Protein AF-A0A7X7NE40-F1 (afdb_monomer)

Radius of gyration: 35.36 Å; Cα contacts (8 Å, |Δi|>4): 322; chains: 1; bounding box: 60×46×109 Å

pLDDT: mean 75.46, std 19.02, range [32.44, 98.19]

Solvent-accessible surface area (backbone atoms only — not comparable to full-atom values): 15716 Å² total; per-residue (Å²): 124,86,80,58,51,76,92,78,64,55,75,76,61,48,75,63,25,58,67,46,73,72,39,70,89,45,65,80,76,49,79,79,60,62,63,70,69,57,89,88,79,85,72,69,80,77,80,46,59,68,47,65,70,23,65,64,49,37,70,78,33,70,43,72,38,52,48,76,48,84,49,96,81,41,32,39,35,40,35,36,41,63,32,37,68,68,44,34,54,42,47,48,55,54,48,54,52,34,52,77,69,71,51,24,30,36,36,43,29,27,66,55,29,61,35,68,40,71,61,33,56,54,47,52,54,50,51,32,54,53,13,42,75,64,77,33,37,41,30,42,13,23,60,43,71,61,34,33,51,51,38,52,76,71,46,43,67,80,76,44,47,75,30,78,28,66,66,56,44,52,51,51,54,54,51,53,51,53,51,51,54,51,52,51,50,51,51,52,51,51,53,63,70,61,56,61,52,80,76,69,60,69,51,69,76,45,72,58,52,50,85,80,85,50,92,46,52,88,72,42,77,68,72,80,42,95,59,93,69,58,91,45,59,45,80,48,72,58,100,86,45,76,47,67,46,72,46,75,82,39,71,78,35,68,70,41,71,70,39,66,78,40,56,100,62,80,79,124

Structure (mmCIF, N/CA/C/O backbone):
data_AF-A0A7X7NE40-F1
#
_entry.id   AF-A0A7X7NE40-F1
#
loop_
_atom_site.group_PDB
_atom_site.id
_atom_site.type_symbol
_atom_site.label_atom_id
_atom_site.label_alt_id
_atom_site.label_comp_id
_atom_site.label_asym_id
_atom_site.label_entity_id
_atom_site.label_seq_id
_atom_site.pdbx_PDB_ins_code
_atom_site.Cartn_x
_atom_site.Cartn_y
_atom_site.Cartn_z
_atom_site.occupancy
_atom_site.B_iso_or_equiv
_atom_site.auth_seq_id
_atom_site.auth_comp_id
_atom_site.auth_asym_id
_atom_site.auth_atom_id
_atom_site.pdbx_PDB_model_num
ATOM 1 N N . MET A 1 1 ? -7.172 3.436 -34.481 1.00 48.91 1 MET A N 1
ATOM 2 C CA . MET A 1 1 ? -6.139 3.732 -35.504 1.00 48.91 1 MET A CA 1
ATOM 3 C C . MET A 1 1 ? -5.182 2.551 -35.563 1.00 48.91 1 MET A C 1
ATOM 5 O O . MET A 1 1 ? -4.944 1.962 -34.518 1.00 48.91 1 MET A O 1
ATOM 9 N N . LYS A 1 2 ? -4.708 2.159 -36.752 1.00 35.03 2 LYS A N 1
ATOM 10 C CA . LYS A 1 2 ? -3.872 0.962 -36.951 1.00 35.03 2 LYS A CA 1
ATOM 11 C C . LYS A 1 2 ? -2.396 1.286 -36.690 1.00 35.03 2 LYS A C 1
ATOM 13 O O . LYS A 1 2 ? -1.891 2.271 -37.219 1.00 35.03 2 LYS A O 1
ATOM 18 N N . CYS A 1 3 ? -1.726 0.461 -35.893 1.00 41.75 3 CYS A N 1
ATOM 19 C CA . CYS A 1 3 ? -0.267 0.392 -35.874 1.00 41.75 3 CYS A CA 1
ATOM 20 C C . CYS A 1 3 ? 0.174 -0.426 -37.095 1.00 41.75 3 CYS A C 1
ATOM 22 O O . CYS A 1 3 ? -0.397 -1.489 -37.338 1.00 41.75 3 CYS A O 1
ATOM 24 N N . PHE A 1 4 ? 1.149 0.062 -37.858 1.00 45.34 4 PHE A N 1
ATOM 25 C CA . PHE A 1 4 ? 1.695 -0.645 -39.018 1.00 45.34 4 PHE A CA 1
ATOM 26 C C . PHE A 1 4 ? 3.174 -0.959 -38.793 1.00 45.34 4 PHE A C 1
ATOM 28 O O . PHE A 1 4 ? 3.896 -0.155 -38.199 1.00 45.34 4 PHE A O 1
ATOM 35 N N . GLU A 1 5 ? 3.608 -2.118 -39.283 1.00 46.47 5 GLU A N 1
ATOM 36 C CA . GLU A 1 5 ? 5.024 -2.429 -39.475 1.00 46.47 5 GLU A CA 1
ATOM 37 C C . GLU A 1 5 ? 5.567 -1.630 -40.672 1.00 46.47 5 GLU A C 1
ATOM 39 O O . GLU A 1 5 ? 4.850 -1.376 -41.644 1.00 46.47 5 GLU A O 1
ATOM 44 N N . MET A 1 6 ? 6.840 -1.222 -40.606 1.00 47.25 6 MET A N 1
ATOM 45 C CA . MET A 1 6 ? 7.485 -0.348 -41.604 1.00 47.25 6 MET A CA 1
ATOM 46 C C . MET A 1 6 ? 7.410 -0.860 -43.046 1.00 47.25 6 MET A C 1
ATOM 48 O O . MET A 1 6 ? 7.426 -0.065 -43.984 1.00 47.25 6 MET A O 1
ATOM 52 N N . THR A 1 7 ? 7.309 -2.172 -43.228 1.00 49.41 7 THR A N 1
ATOM 53 C CA . THR A 1 7 ? 7.275 -2.841 -44.532 1.00 49.41 7 THR A CA 1
ATOM 54 C C . THR A 1 7 ? 5.953 -2.654 -45.284 1.00 49.41 7 THR A C 1
ATOM 56 O O . THR A 1 7 ? 5.902 -2.926 -46.479 1.00 49.41 7 THR A O 1
ATOM 59 N N . GLY A 1 8 ? 4.894 -2.166 -44.625 1.00 49.69 8 GLY A N 1
ATOM 60 C CA . GLY A 1 8 ? 3.546 -2.065 -45.200 1.00 49.69 8 GLY A CA 1
ATOM 61 C C . GLY A 1 8 ? 3.025 -0.649 -45.472 1.00 49.69 8 GLY A C 1
ATOM 62 O O . GLY A 1 8 ? 1.829 -0.506 -45.715 1.00 49.69 8 GLY A O 1
ATOM 63 N N . CYS A 1 9 ? 3.857 0.398 -45.385 1.00 52.84 9 CYS A N 1
ATOM 64 C CA . CYS A 1 9 ? 3.388 1.793 -45.347 1.00 52.84 9 CYS A CA 1
ATOM 65 C C . CYS A 1 9 ? 3.801 2.634 -46.572 1.00 52.84 9 CYS A C 1
ATOM 67 O O . CYS A 1 9 ? 4.906 2.483 -47.096 1.00 52.84 9 CYS A O 1
ATOM 69 N N . SER A 1 10 ? 2.930 3.555 -47.004 1.00 60.19 10 SER A N 1
ATOM 70 C CA . SER A 1 10 ? 3.170 4.433 -48.159 1.00 60.19 10 SER A CA 1
ATOM 71 C C . SER A 1 10 ? 4.118 5.603 -47.826 1.00 60.19 10 SER A C 1
ATOM 73 O O . SER A 1 10 ? 4.189 6.049 -46.683 1.00 60.19 10 SER A O 1
ATOM 75 N N . GLU A 1 11 ? 4.834 6.149 -48.819 1.00 63.34 11 GLU A N 1
ATOM 76 C CA . GLU A 1 11 ? 5.752 7.300 -48.642 1.00 63.34 11 GLU A CA 1
ATOM 77 C C . GLU A 1 11 ? 5.072 8.536 -48.025 1.00 63.34 11 GLU A C 1
ATOM 79 O O . GLU A 1 11 ? 5.647 9.235 -47.190 1.00 63.34 11 GLU A O 1
ATOM 84 N N . LYS A 1 12 ? 3.805 8.776 -48.380 1.00 63.66 12 LYS A N 1
ATOM 85 C CA . LYS A 1 12 ? 3.008 9.889 -47.849 1.00 63.66 12 LYS A CA 1
ATOM 86 C C . LYS A 1 12 ? 2.801 9.774 -46.336 1.00 63.66 12 LYS A C 1
ATOM 88 O O . LYS A 1 12 ? 2.859 10.778 -45.627 1.00 63.66 12 LYS A O 1
ATOM 93 N N . ASP A 1 13 ? 2.595 8.556 -45.842 1.00 59.03 13 ASP A N 1
ATOM 94 C CA . ASP A 1 13 ? 2.367 8.294 -44.422 1.00 59.03 13 ASP A CA 1
ATOM 95 C C . ASP A 1 13 ? 3.664 8.443 -43.615 1.00 59.03 13 ASP A C 1
ATOM 97 O O . ASP A 1 13 ? 3.640 8.985 -42.504 1.00 59.03 13 ASP A O 1
ATOM 101 N N . LYS A 1 14 ? 4.815 8.072 -44.200 1.00 60.78 14 LYS A N 1
ATOM 102 C CA . LYS A 1 14 ? 6.140 8.241 -43.577 1.00 60.78 14 LYS A CA 1
ATOM 103 C C . LYS A 1 14 ? 6.449 9.704 -43.253 1.00 60.78 14 LYS A C 1
ATOM 105 O O . LYS A 1 14 ? 6.951 9.993 -42.169 1.00 60.78 14 LYS A O 1
ATOM 110 N N . GLY A 1 15 ? 6.080 10.636 -44.136 1.00 58.16 15 GLY A N 1
ATOM 111 C CA . GLY A 1 15 ? 6.296 12.078 -43.941 1.00 58.16 15 GLY A CA 1
ATOM 112 C C . GLY A 1 15 ? 5.547 12.688 -42.747 1.00 58.16 15 GLY A C 1
ATOM 113 O O . GLY A 1 15 ? 5.953 13.727 -42.232 1.00 58.16 15 GLY A O 1
ATOM 114 N N . SER A 1 16 ? 4.488 12.031 -42.263 1.00 55.28 16 SER A N 1
ATOM 115 C CA . SER A 1 16 ? 3.748 12.431 -41.052 1.00 55.28 16 SER A CA 1
ATOM 116 C C . SER A 1 16 ? 4.269 11.771 -39.757 1.00 55.28 16 SER A C 1
ATOM 118 O O . SER A 1 16 ? 3.821 12.097 -38.653 1.00 55.28 16 SER A O 1
ATOM 120 N N . CYS A 1 17 ? 5.222 10.842 -39.902 1.00 53.19 17 CYS A N 1
ATOM 121 C CA . CYS A 1 17 ? 6.002 10.150 -38.879 1.00 53.19 17 CYS A CA 1
ATOM 122 C C . CYS A 1 17 ? 6.887 11.049 -38.005 1.00 53.19 17 CYS A C 1
ATOM 124 O O . CYS A 1 17 ? 7.960 11.417 -38.464 1.00 53.19 17 CYS A O 1
ATOM 126 N N . LEU A 1 18 ? 6.539 11.309 -36.734 1.00 53.00 18 LEU A N 1
ATOM 127 C CA . LEU A 1 18 ? 7.450 11.967 -35.785 1.00 53.00 18 LEU A CA 1
ATOM 128 C C . LEU A 1 18 ? 8.808 11.239 -35.668 1.00 53.00 18 LEU A C 1
ATOM 130 O O . LEU A 1 18 ? 9.848 11.884 -35.764 1.00 53.00 18 LEU A O 1
ATOM 134 N N . ALA A 1 19 ? 8.804 9.906 -35.548 1.00 53.41 19 ALA A N 1
ATOM 135 C CA . ALA A 1 19 ? 10.027 9.099 -35.505 1.00 53.41 19 ALA A CA 1
ATOM 136 C C . ALA A 1 19 ? 10.850 9.248 -36.797 1.00 53.41 19 ALA A C 1
ATOM 138 O O . ALA A 1 19 ? 12.035 9.558 -36.747 1.00 53.41 19 ALA A O 1
ATOM 139 N N . TRP A 1 20 ? 10.215 9.129 -37.965 1.00 59.69 20 TRP A N 1
ATOM 140 C CA . TRP A 1 20 ? 10.882 9.328 -39.258 1.00 59.69 20 TRP A CA 1
ATOM 141 C C . TRP A 1 20 ? 11.529 10.694 -39.378 1.00 59.69 20 TRP A C 1
ATOM 143 O O . TRP A 1 20 ? 12.697 10.800 -39.729 1.00 59.69 20 TRP A O 1
ATOM 153 N N . THR A 1 21 ? 10.786 11.751 -39.049 1.00 62.22 21 THR A N 1
ATOM 154 C CA . THR A 1 21 ? 11.300 13.116 -39.150 1.00 62.22 21 THR A CA 1
ATOM 155 C C . THR A 1 21 ? 12.497 13.358 -38.236 1.00 62.22 21 THR A C 1
ATOM 157 O O . THR A 1 21 ? 13.342 14.176 -38.586 1.00 62.22 21 THR A O 1
ATOM 160 N N . SER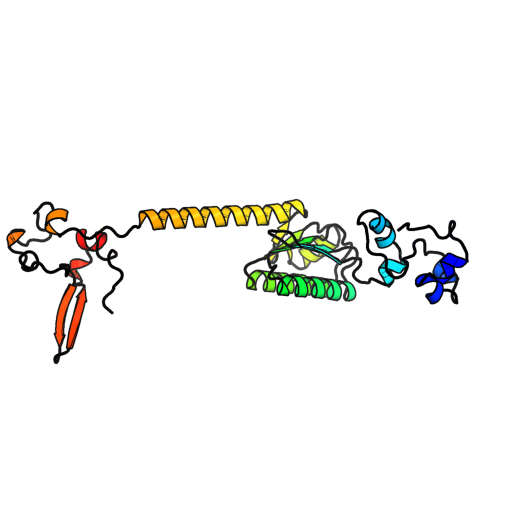 A 1 22 ? 12.590 12.641 -37.111 1.00 57.75 22 SER A N 1
ATOM 161 C CA . SER A 1 22 ? 13.689 12.758 -36.150 1.00 57.75 22 SER A CA 1
ATOM 162 C C . SER A 1 22 ? 14.942 11.969 -36.537 1.00 57.75 22 SER A C 1
ATOM 164 O O . SER A 1 22 ? 16.031 12.418 -36.209 1.00 57.75 22 SER A O 1
ATOM 166 N N . PHE A 1 23 ? 14.811 10.838 -37.242 1.00 61.03 23 PHE A N 1
ATOM 167 C CA . PHE A 1 23 ? 15.946 9.952 -37.556 1.00 61.03 23 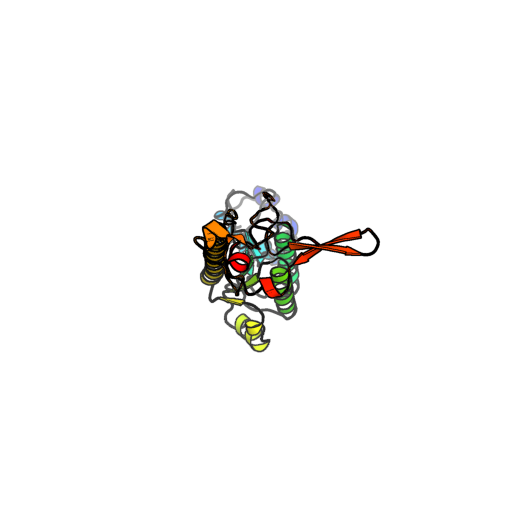PHE A CA 1
ATOM 168 C C . PHE A 1 23 ? 16.263 9.829 -39.050 1.00 61.03 23 PHE A C 1
ATOM 170 O O . PHE A 1 23 ? 17.191 9.112 -39.407 1.00 61.03 23 PHE A O 1
ATOM 177 N N . LYS A 1 24 ? 15.535 10.518 -39.945 1.00 64.12 24 LYS A N 1
ATOM 178 C CA . LYS A 1 24 ? 15.744 10.465 -41.412 1.00 64.12 24 LYS A CA 1
ATOM 179 C C . LYS A 1 24 ? 17.186 10.720 -41.857 1.00 64.12 24 LYS A C 1
ATOM 181 O O . LYS A 1 24 ? 17.567 10.270 -42.930 1.00 64.12 24 LYS A O 1
ATOM 186 N N . GLU A 1 25 ? 17.966 11.437 -41.051 1.00 69.38 25 GLU A N 1
ATOM 187 C CA . GLU A 1 25 ? 19.361 11.771 -41.354 1.00 69.38 25 GLU A CA 1
ATOM 188 C C . GLU A 1 25 ? 20.362 10.747 -40.802 1.00 69.38 25 GLU A C 1
ATOM 190 O O . GLU A 1 25 ? 21.534 10.803 -41.161 1.00 69.38 25 GLU A O 1
ATOM 195 N N . ASN A 1 26 ? 19.913 9.772 -39.997 1.00 68.44 26 ASN A N 1
ATOM 196 C CA . ASN A 1 26 ? 20.740 8.667 -39.511 1.00 68.44 26 ASN A CA 1
ATOM 197 C C . ASN A 1 26 ? 20.046 7.293 -39.688 1.00 68.44 26 ASN A C 1
ATOM 199 O O . ASN A 1 26 ? 19.500 6.730 -38.736 1.00 68.44 26 ASN A O 1
ATOM 203 N N . PRO A 1 27 ? 20.058 6.725 -40.911 1.00 62.53 27 PRO A N 1
ATOM 204 C CA . PRO A 1 27 ? 19.312 5.508 -41.251 1.00 62.53 27 PRO A CA 1
ATOM 205 C C . PRO A 1 27 ? 19.723 4.260 -40.457 1.00 62.53 27 PRO A C 1
ATOM 207 O O . PRO A 1 27 ? 18.896 3.374 -40.254 1.00 62.53 27 PRO A O 1
ATOM 210 N N . ALA A 1 28 ? 20.970 4.195 -39.978 1.00 64.50 28 ALA A N 1
ATOM 211 C CA . ALA A 1 28 ? 21.471 3.078 -39.174 1.00 64.50 28 ALA A CA 1
ATOM 212 C C . ALA A 1 28 ? 20.733 2.942 -37.827 1.00 64.50 28 ALA A C 1
ATOM 214 O O . ALA A 1 28 ? 20.569 1.842 -37.309 1.00 64.50 28 ALA A O 1
ATOM 215 N N . GLU A 1 29 ? 20.214 4.045 -37.277 1.00 59.47 29 GLU A N 1
ATOM 216 C CA . GLU A 1 29 ? 19.413 4.023 -36.046 1.00 59.47 29 GLU A CA 1
ATOM 217 C C . GLU A 1 29 ? 17.983 3.497 -36.275 1.00 59.47 29 GLU A C 1
ATOM 219 O O . GLU A 1 29 ? 17.290 3.142 -35.320 1.00 59.47 29 GLU A O 1
ATOM 224 N N . MET A 1 30 ? 17.535 3.397 -37.534 1.00 56.12 30 MET A N 1
ATOM 225 C CA . MET A 1 30 ? 16.209 2.878 -37.883 1.00 56.12 30 MET A CA 1
ATOM 226 C C . MET A 1 30 ? 16.153 1.360 -38.049 1.00 56.12 30 MET A C 1
ATOM 228 O O . MET A 1 30 ? 15.057 0.801 -38.041 1.00 56.12 30 MET A O 1
ATOM 232 N N . GLU A 1 31 ? 17.296 0.688 -38.190 1.00 56.56 31 GLU A N 1
ATOM 233 C CA . GLU A 1 31 ? 17.373 -0.737 -38.551 1.00 56.56 31 GLU A CA 1
ATOM 234 C C . GLU A 1 31 ? 16.676 -1.653 -37.522 1.00 56.56 31 GLU A C 1
ATOM 236 O O . GLU A 1 31 ? 16.164 -2.713 -37.869 1.00 56.56 31 GLU A O 1
ATOM 241 N N . ASN A 1 32 ? 16.552 -1.185 -36.272 1.00 52.75 32 ASN A N 1
ATOM 242 C CA . ASN A 1 32 ? 15.918 -1.900 -35.157 1.00 52.75 32 ASN A CA 1
ATOM 243 C C . ASN A 1 32 ? 14.551 -1.319 -34.721 1.00 52.75 32 ASN A C 1
ATOM 245 O O . ASN A 1 32 ? 14.040 -1.664 -33.649 1.00 52.75 32 ASN A O 1
ATOM 249 N N . LEU A 1 33 ? 13.955 -0.396 -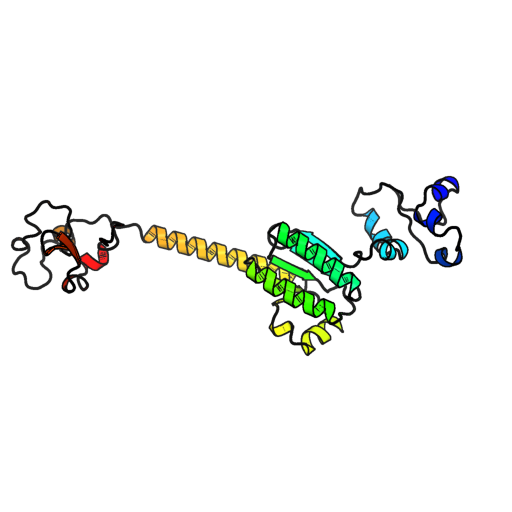35.489 1.00 52.19 33 LEU A N 1
ATOM 250 C CA . LEU A 1 33 ? 12.696 0.274 -35.138 1.00 52.19 33 LEU A CA 1
ATOM 251 C C . LEU A 1 33 ? 11.499 -0.330 -35.884 1.00 52.19 33 LEU A C 1
ATOM 253 O O . LEU A 1 33 ? 11.337 -0.136 -37.080 1.00 52.19 33 LEU A O 1
ATOM 257 N N . HIS A 1 34 ? 10.603 -1.015 -35.162 1.00 51.22 34 HIS A N 1
ATOM 258 C CA . HIS A 1 34 ? 9.497 -1.771 -35.777 1.00 51.22 34 HIS A CA 1
ATOM 259 C C . HIS A 1 34 ? 8.067 -1.205 -35.555 1.00 51.22 34 HIS A C 1
ATOM 261 O O . HIS A 1 34 ? 7.144 -1.682 -36.210 1.00 51.22 34 HIS A O 1
ATOM 267 N N . CYS A 1 35 ? 7.828 -0.193 -34.694 1.00 48.25 35 CYS A N 1
ATOM 268 C CA . CYS A 1 35 ? 6.497 0.458 -34.530 1.00 48.25 35 CYS A CA 1
ATOM 269 C C . CYS A 1 35 ? 6.576 2.000 -34.456 1.00 48.25 35 CYS A C 1
ATOM 271 O O . CYS A 1 35 ? 7.491 2.550 -33.843 1.00 48.25 35 CYS A O 1
ATOM 273 N N . TRP A 1 36 ? 5.581 2.682 -35.051 1.00 60.66 36 TRP A N 1
ATOM 274 C CA . TRP A 1 36 ? 5.449 4.142 -35.146 1.00 60.66 36 TRP A CA 1
ATOM 275 C C . TRP A 1 36 ? 4.195 4.657 -34.405 1.00 60.66 36 TRP A C 1
ATOM 277 O O . TRP A 1 36 ? 3.141 4.020 -34.441 1.00 60.66 36 TRP A O 1
ATOM 287 N N . VAL A 1 37 ? 4.283 5.841 -33.777 1.00 48.88 37 VAL A N 1
ATOM 288 C CA . VAL A 1 37 ? 3.140 6.585 -33.196 1.00 48.88 37 VAL A CA 1
ATOM 289 C C . VAL A 1 37 ? 2.871 7.833 -34.048 1.00 48.88 37 VAL A C 1
ATOM 291 O O . VAL A 1 37 ? 3.787 8.612 -34.308 1.00 48.88 37 VAL A O 1
ATOM 294 N N . ILE A 1 38 ? 1.624 8.031 -34.491 1.00 44.03 38 ILE A N 1
ATOM 295 C CA . ILE A 1 38 ? 1.181 9.242 -35.209 1.00 44.03 38 ILE A CA 1
ATOM 296 C C . ILE A 1 38 ? 0.739 10.301 -34.184 1.00 44.03 38 ILE A C 1
ATOM 298 O O . ILE A 1 38 ? 0.122 9.968 -33.167 1.00 44.03 38 ILE A O 1
ATOM 302 N N . LYS A 1 39 ? 1.029 11.583 -34.452 1.00 40.03 39 LYS A N 1
ATOM 303 C CA . LYS A 1 39 ? 0.568 12.734 -33.651 1.00 40.03 39 LYS A CA 1
ATOM 304 C C . LYS A 1 39 ? -0.950 12.644 -33.389 1.00 40.03 39 LYS A C 1
ATOM 306 O O . LYS A 1 39 ? -1.735 12.654 -34.330 1.00 40.03 39 LYS A O 1
ATOM 311 N N . GLY A 1 40 ? -1.352 12.585 -32.113 1.00 45.94 40 GLY A N 1
ATOM 312 C CA . GLY A 1 40 ? -2.761 12.652 -31.681 1.00 45.94 40 GLY A CA 1
ATOM 313 C C . GLY A 1 40 ? -3.480 11.322 -31.393 1.00 45.94 40 GLY A C 1
ATOM 314 O O . GLY A 1 40 ? -4.692 11.329 -31.186 1.00 45.94 40 GLY A O 1
ATOM 315 N N . ALA A 1 41 ? -2.788 10.179 -31.353 1.00 46.16 41 ALA A N 1
ATOM 316 C CA . ALA A 1 41 ? -3.427 8.871 -31.177 1.00 46.16 41 ALA A CA 1
ATOM 317 C C . ALA A 1 41 ? -3.422 8.365 -29.716 1.00 46.16 41 ALA A C 1
ATOM 319 O O . ALA A 1 41 ? -2.444 7.785 -29.257 1.00 46.16 41 ALA A O 1
ATOM 320 N N . PHE A 1 42 ? -4.546 8.506 -29.007 1.00 48.75 42 PHE A N 1
ATOM 321 C CA . PHE A 1 42 ? -4.831 7.779 -27.757 1.00 48.75 42 PHE A CA 1
ATOM 322 C C . PHE A 1 42 ? -6.296 7.337 -27.744 1.00 48.75 42 PHE A C 1
ATOM 324 O O . PHE A 1 42 ? -7.136 7.973 -27.116 1.00 48.75 42 PHE A O 1
ATOM 331 N N . ARG A 1 43 ? -6.638 6.273 -28.483 1.00 47.84 43 ARG A N 1
ATOM 332 C CA . ARG A 1 43 ? -7.936 5.593 -28.335 1.00 47.84 43 ARG A CA 1
ATOM 333 C C . ARG A 1 43 ? -7.785 4.086 -28.575 1.00 47.84 43 ARG A C 1
ATOM 335 O O . ARG A 1 43 ? -7.386 3.692 -29.669 1.00 47.84 43 ARG A O 1
ATOM 342 N N . ALA A 1 44 ? -8.180 3.320 -27.554 1.00 43.69 44 ALA A N 1
ATOM 343 C CA . ALA A 1 44 ? -8.256 1.857 -27.403 1.00 43.69 44 ALA A CA 1
ATOM 344 C C . ALA A 1 44 ? -7.016 1.141 -26.818 1.00 43.69 44 ALA A C 1
ATOM 346 O O . ALA A 1 44 ? -5.914 1.224 -27.353 1.00 43.69 44 ALA A O 1
ATOM 347 N N . GLU A 1 45 ? -7.240 0.420 -25.711 1.00 47.53 45 GLU A N 1
ATOM 348 C CA . GLU A 1 45 ? -6.245 -0.203 -24.819 1.00 47.53 45 GLU A CA 1
ATOM 349 C C . GLU A 1 45 ? -5.516 -1.422 -25.418 1.00 47.53 45 GLU A C 1
ATOM 351 O O . GLU A 1 45 ? -4.345 -1.645 -25.110 1.00 47.53 45 GLU A O 1
ATOM 356 N N . GLU A 1 46 ? -6.148 -2.177 -26.320 1.00 39.44 46 GLU A N 1
ATOM 357 C CA . GLU A 1 46 ? -5.594 -3.438 -26.847 1.00 39.44 46 GLU A CA 1
ATOM 358 C C . GLU A 1 46 ? -4.485 -3.248 -27.896 1.00 39.44 46 GLU A C 1
ATOM 360 O O . GLU A 1 46 ? -3.457 -3.924 -27.855 1.00 39.44 46 GLU A O 1
ATOM 365 N N . SER A 1 47 ? -4.614 -2.277 -28.808 1.00 42.97 47 SER A N 1
ATOM 366 C CA . SER A 1 47 ? -3.622 -2.032 -29.874 1.00 42.97 47 SER A CA 1
ATOM 367 C C . SER A 1 47 ? -2.314 -1.383 -29.387 1.00 42.97 47 SER A C 1
ATOM 369 O O . SER A 1 47 ? -1.357 -1.261 -30.148 1.00 42.97 47 SER A O 1
ATOM 371 N N . VAL A 1 48 ? -2.248 -0.981 -28.113 1.00 50.66 48 VAL A N 1
ATOM 372 C CA . VAL A 1 48 ? -1.133 -0.218 -27.524 1.00 50.66 48 VAL A CA 1
ATOM 373 C C . VAL A 1 48 ? -0.071 -1.130 -26.890 1.00 50.66 48 VAL A C 1
ATOM 375 O O . VAL A 1 48 ? 1.063 -0.698 -26.675 1.00 50.66 48 VAL A O 1
ATOM 378 N N . GLN A 1 49 ? -0.374 -2.408 -26.630 1.00 48.56 49 GLN A N 1
ATOM 379 C CA . GLN A 1 49 ? 0.566 -3.320 -25.961 1.00 48.56 49 GLN A CA 1
ATOM 380 C C . GLN A 1 49 ? 1.851 -3.570 -26.760 1.00 48.56 49 GLN A C 1
ATOM 382 O O . GLN A 1 49 ? 2.936 -3.505 -26.183 1.00 48.56 49 GLN A O 1
ATOM 387 N N . LYS A 1 50 ? 1.759 -3.786 -28.080 1.00 46.47 50 LYS A N 1
ATOM 388 C CA . LYS A 1 50 ? 2.945 -4.023 -28.925 1.00 46.47 50 LYS A CA 1
ATOM 389 C C . LYS A 1 50 ? 3.830 -2.780 -29.048 1.00 46.47 50 LYS A C 1
ATOM 391 O O . LYS A 1 50 ? 5.048 -2.881 -28.981 1.00 46.47 50 LYS A O 1
ATOM 396 N N . CYS A 1 51 ? 3.242 -1.587 -29.137 1.00 48.91 51 CYS A N 1
ATOM 397 C CA . CYS A 1 51 ? 4.029 -0.359 -29.275 1.00 48.91 51 CYS A CA 1
ATOM 398 C C . CYS A 1 51 ? 4.655 0.114 -27.954 1.00 48.91 51 CYS A C 1
ATOM 400 O O . CYS A 1 51 ? 5.699 0.753 -27.998 1.00 48.91 51 CYS A O 1
ATOM 402 N N . ARG A 1 52 ? 4.139 -0.301 -26.783 1.00 50.72 52 ARG A N 1
ATOM 403 C CA . ARG A 1 52 ? 4.845 -0.149 -25.489 1.00 50.72 52 ARG A CA 1
ATOM 404 C C . ARG A 1 52 ? 6.133 -0.980 -25.389 1.00 50.72 52 ARG A C 1
ATOM 406 O O . ARG A 1 52 ? 6.970 -0.704 -24.531 1.00 50.72 52 ARG A O 1
ATOM 413 N N . GLN A 1 53 ? 6.290 -1.995 -26.240 1.00 52.47 53 GLN A N 1
ATOM 414 C CA . GLN A 1 53 ? 7.492 -2.832 -26.310 1.00 52.47 53 GLN A CA 1
ATOM 415 C C . GLN A 1 53 ? 8.513 -2.322 -27.346 1.00 52.47 53 GLN A C 1
ATOM 417 O O . GLN A 1 53 ? 9.624 -2.835 -27.390 1.00 52.47 53 GLN A O 1
ATOM 422 N N . CYS A 1 54 ? 8.166 -1.312 -28.157 1.00 53.81 54 CYS A N 1
ATOM 423 C CA . CYS A 1 54 ? 9.058 -0.727 -29.163 1.00 53.81 54 CYS A CA 1
ATOM 424 C C . CYS A 1 54 ? 10.164 0.125 -28.518 1.00 53.81 54 CYS A C 1
ATOM 426 O O . CYS A 1 54 ? 9.882 0.989 -27.684 1.00 53.81 54 CYS A O 1
ATOM 428 N N . SER A 1 55 ? 11.401 -0.051 -28.982 1.00 49.84 55 SER A N 1
ATOM 429 C CA . SER A 1 55 ? 12.611 0.641 -28.516 1.00 49.84 55 SER A CA 1
ATOM 430 C C . SER A 1 55 ? 12.478 2.170 -28.564 1.00 49.84 55 SER A C 1
ATOM 432 O O . SER A 1 55 ? 12.824 2.849 -27.601 1.00 49.84 55 SER A O 1
ATOM 434 N N . TYR A 1 56 ? 11.891 2.726 -29.634 1.00 55.09 56 TYR A N 1
ATOM 435 C CA . TYR A 1 56 ? 11.650 4.173 -29.754 1.00 55.09 56 TYR A CA 1
ATOM 436 C C . TYR A 1 56 ? 10.611 4.686 -28.752 1.00 55.09 56 TYR A C 1
ATOM 438 O O . TYR A 1 56 ? 10.804 5.731 -28.134 1.00 55.09 56 TYR A O 1
ATOM 446 N N . TYR A 1 57 ? 9.516 3.946 -28.547 1.00 56.31 57 TYR A N 1
ATOM 447 C CA . TYR A 1 57 ? 8.508 4.333 -27.559 1.00 56.31 57 TYR A CA 1
ATOM 448 C C . TYR A 1 57 ? 9.105 4.344 -26.152 1.00 56.31 57 TYR A C 1
ATOM 450 O O . TYR A 1 57 ? 8.824 5.264 -25.391 1.00 56.31 57 TYR A O 1
ATOM 458 N N . GLN A 1 58 ? 9.941 3.359 -25.818 1.00 55.31 58 GLN A N 1
ATOM 459 C CA . GLN A 1 58 ? 10.631 3.282 -24.530 1.00 55.31 58 GLN A CA 1
ATOM 460 C C . GLN A 1 58 ? 11.659 4.407 -24.352 1.00 55.31 58 GLN A C 1
ATOM 462 O O . GLN A 1 58 ? 11.721 4.981 -23.269 1.00 55.31 58 GLN A O 1
ATOM 467 N N . ALA A 1 59 ? 12.391 4.770 -25.410 1.00 50.78 59 ALA A N 1
ATOM 468 C CA . ALA A 1 59 ? 13.337 5.886 -25.405 1.00 50.78 59 ALA A CA 1
ATOM 469 C C . ALA A 1 59 ? 12.646 7.256 -25.252 1.00 50.78 59 ALA A C 1
ATOM 471 O O . ALA A 1 59 ? 13.131 8.119 -24.529 1.00 50.78 59 ALA A O 1
ATOM 472 N N . MET A 1 60 ? 11.485 7.450 -25.886 1.00 50.06 60 MET A N 1
ATOM 473 C CA . MET A 1 60 ? 10.711 8.700 -25.798 1.00 50.06 60 MET A CA 1
ATOM 474 C C . MET A 1 60 ? 9.768 8.753 -24.588 1.00 50.06 60 MET A C 1
ATOM 476 O O . MET A 1 60 ? 9.277 9.820 -24.227 1.00 50.06 60 MET A O 1
ATOM 480 N N . ASN A 1 61 ? 9.496 7.608 -23.960 1.00 53.97 61 ASN A N 1
ATOM 481 C CA . ASN A 1 61 ? 8.698 7.483 -22.744 1.00 53.97 61 ASN A CA 1
ATOM 482 C C . ASN A 1 61 ? 9.539 6.751 -21.693 1.00 53.97 61 ASN A C 1
ATOM 484 O O . ASN A 1 61 ? 9.306 5.564 -21.438 1.00 53.97 61 ASN A O 1
ATOM 488 N N . PRO A 1 62 ? 10.489 7.446 -21.049 1.00 50.59 62 PRO A N 1
ATOM 489 C CA . PRO A 1 62 ? 11.393 6.848 -20.062 1.00 50.59 62 PRO A CA 1
ATOM 490 C C . PRO A 1 62 ? 10.658 6.228 -18.858 1.00 50.59 62 PRO A C 1
ATOM 492 O O . PRO A 1 62 ? 11.153 5.322 -18.187 1.00 50.59 62 PRO A O 1
ATOM 495 N N . ASN A 1 63 ? 9.400 6.630 -18.650 1.00 55.25 63 ASN A N 1
ATOM 496 C CA . ASN A 1 63 ? 8.483 6.049 -17.671 1.00 55.25 63 ASN A CA 1
ATOM 497 C C . ASN A 1 63 ? 7.855 4.712 -18.119 1.00 55.25 63 ASN A C 1
ATOM 499 O O . ASN A 1 63 ? 7.050 4.161 -17.384 1.00 55.25 63 ASN A O 1
ATOM 503 N N . SER A 1 64 ? 8.171 4.165 -19.297 1.00 64.06 64 SER A N 1
ATOM 504 C CA . SER A 1 64 ? 7.541 2.951 -19.861 1.00 64.06 64 SER A CA 1
ATOM 505 C C . SER A 1 64 ? 7.641 1.703 -18.970 1.00 64.06 64 SER A C 1
ATOM 507 O O . SER A 1 64 ? 6.861 0.763 -19.133 1.00 64.06 64 SER A O 1
ATOM 509 N N . GLY A 1 65 ? 8.571 1.702 -18.009 1.00 69.38 65 GLY A N 1
ATOM 510 C CA . GLY A 1 65 ? 8.715 0.660 -16.996 1.00 69.38 65 GLY A CA 1
ATOM 511 C C . GLY A 1 65 ? 7.930 0.888 -15.701 1.00 69.38 65 GLY A C 1
ATOM 512 O O . GLY A 1 65 ? 7.871 -0.032 -14.896 1.00 69.38 65 GLY A O 1
ATOM 513 N N . ILE A 1 66 ? 7.344 2.067 -15.479 1.00 84.06 66 ILE A N 1
ATOM 514 C CA . ILE A 1 66 ? 6.544 2.388 -14.292 1.00 84.06 66 ILE A CA 1
ATOM 515 C C . ILE A 1 66 ? 5.115 2.715 -14.736 1.00 84.06 66 ILE A C 1
ATOM 517 O O . ILE A 1 66 ? 4.888 3.667 -15.477 1.00 84.06 66 ILE A O 1
ATOM 521 N N . ALA A 1 67 ? 4.138 1.946 -14.268 1.00 81.69 67 ALA A N 1
ATOM 522 C CA . ALA A 1 67 ? 2.722 2.189 -14.546 1.00 81.69 67 ALA A CA 1
ATOM 523 C C . ALA A 1 67 ? 1.911 2.126 -13.255 1.00 81.69 67 ALA A C 1
ATOM 525 O O . ALA A 1 67 ? 2.208 1.288 -12.411 1.00 81.69 67 ALA A O 1
ATOM 526 N N . SER A 1 68 ? 0.886 2.965 -13.108 1.00 81.56 68 SER A N 1
ATOM 527 C CA . SER A 1 68 ? -0.039 2.899 -11.975 1.00 81.56 68 SER A CA 1
ATOM 528 C C . SER A 1 68 ? -1.464 2.559 -12.397 1.00 81.56 68 SER A C 1
ATOM 530 O O . SER A 1 68 ? -1.951 2.998 -13.436 1.00 81.56 68 SER A O 1
ATOM 532 N N . GLU A 1 69 ? -2.133 1.787 -11.548 1.00 83.56 69 GLU A N 1
ATOM 533 C CA . GLU A 1 69 ? -3.552 1.452 -11.607 1.00 83.56 69 GLU A CA 1
ATOM 534 C C . GLU A 1 69 ? -4.179 1.899 -10.279 1.00 83.56 69 GLU A C 1
ATOM 536 O O . GLU A 1 69 ? -3.730 1.496 -9.203 1.00 83.56 69 GLU A O 1
ATOM 541 N N . ILE A 1 70 ? -5.201 2.756 -10.330 1.00 78.50 70 ILE A N 1
ATOM 542 C CA . ILE A 1 70 ? -5.897 3.223 -9.124 1.00 78.50 70 ILE A CA 1
ATOM 543 C C . ILE A 1 70 ? -7.118 2.334 -8.901 1.00 78.50 70 ILE A C 1
ATOM 545 O O . ILE A 1 70 ? -8.115 2.448 -9.612 1.00 78.50 70 ILE A O 1
ATOM 549 N N . GLY A 1 71 ? -7.040 1.456 -7.903 1.00 75.88 71 GLY A N 1
ATOM 550 C CA . GLY A 1 71 ? -8.188 0.702 -7.415 1.00 75.88 71 GLY A CA 1
ATOM 551 C C . GLY A 1 71 ? -9.062 1.513 -6.453 1.00 75.88 71 GLY A C 1
ATOM 552 O O . GLY A 1 71 ? -8.696 2.598 -5.976 1.00 75.88 71 GLY A O 1
ATOM 553 N N . SER A 1 72 ? -10.233 0.958 -6.134 1.00 74.88 72 SER A N 1
ATOM 554 C CA . SER A 1 72 ? -11.134 1.514 -5.120 1.00 74.88 72 SER A CA 1
ATOM 555 C C . SER A 1 72 ? -10.460 1.567 -3.744 1.00 74.88 72 SER A C 1
ATOM 557 O O . SER A 1 72 ? -10.446 2.633 -3.127 1.00 74.88 72 SER A O 1
ATOM 559 N N . ASP A 1 73 ? -9.835 0.465 -3.318 1.00 83.38 73 ASP A N 1
ATOM 560 C CA . ASP A 1 73 ? -9.202 0.332 -1.997 1.00 83.38 73 ASP A CA 1
ATOM 561 C C . ASP A 1 73 ? -7.690 0.625 -2.003 1.00 83.38 73 ASP A C 1
ATOM 563 O O . ASP A 1 73 ? -7.212 1.421 -1.198 1.00 83.38 73 ASP A O 1
ATOM 567 N N . ALA A 1 74 ? -6.932 0.047 -2.939 1.00 93.44 74 ALA A N 1
ATOM 568 C CA . ALA A 1 74 ? -5.482 0.230 -3.040 1.00 93.44 74 ALA A CA 1
ATOM 569 C C . ALA A 1 74 ? -5.049 0.623 -4.458 1.00 93.44 74 ALA A C 1
ATOM 571 O O . ALA A 1 74 ? -5.662 0.221 -5.449 1.00 93.44 74 ALA A O 1
ATOM 572 N N . ALA A 1 75 ? -3.974 1.403 -4.554 1.00 93.75 75 ALA A N 1
ATOM 573 C CA . ALA A 1 75 ? -3.299 1.692 -5.812 1.00 93.75 75 ALA A CA 1
ATOM 574 C C . ALA A 1 75 ? -2.185 0.669 -6.057 1.00 93.75 75 ALA A C 1
ATOM 576 O O . ALA A 1 75 ? -1.472 0.280 -5.133 1.00 93.75 75 ALA A O 1
ATOM 577 N N . VAL A 1 76 ? -2.005 0.255 -7.306 1.00 95.06 76 VAL A N 1
ATOM 578 C CA . VAL A 1 76 ? -0.913 -0.629 -7.720 1.00 95.06 76 VAL A CA 1
ATOM 579 C C . VAL A 1 76 ? 0.037 0.165 -8.599 1.00 95.06 76 VAL A C 1
ATOM 581 O O . VAL A 1 76 ? -0.401 0.796 -9.554 1.00 95.06 76 VAL A O 1
ATOM 584 N N . ILE A 1 77 ? 1.335 0.106 -8.318 1.00 95.25 77 ILE A N 1
ATOM 585 C CA . ILE A 1 77 ? 2.382 0.601 -9.208 1.00 95.25 77 ILE A CA 1
ATOM 586 C C . ILE A 1 77 ? 3.200 -0.597 -9.689 1.00 95.25 77 ILE A C 1
ATOM 588 O O . ILE A 1 77 ? 3.850 -1.278 -8.901 1.00 95.25 77 ILE A O 1
ATOM 592 N N . THR A 1 78 ? 3.163 -0.852 -10.990 1.00 94.44 78 THR A N 1
ATOM 593 C CA . THR A 1 78 ? 3.940 -1.900 -11.651 1.00 94.44 78 THR A CA 1
ATOM 594 C C . THR 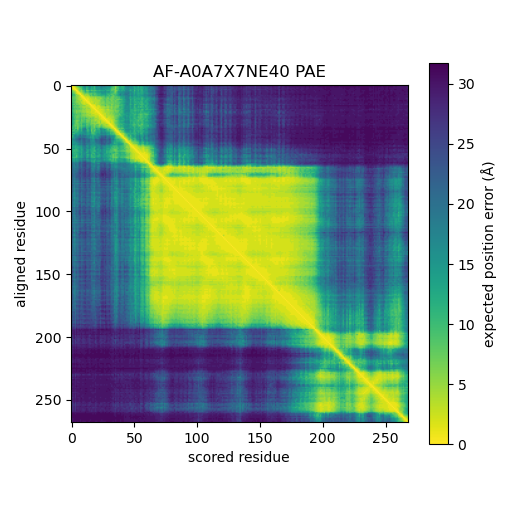A 1 78 ? 5.302 -1.359 -12.061 1.00 94.44 78 THR A C 1
ATOM 596 O O . THR A 1 78 ? 5.383 -0.367 -12.786 1.00 94.44 78 THR A O 1
ATOM 599 N N . CYS A 1 79 ? 6.356 -2.055 -11.648 1.00 93.44 79 CYS A N 1
ATOM 600 C CA . CYS A 1 79 ? 7.755 -1.743 -11.895 1.00 93.44 79 CYS A CA 1
ATOM 601 C C . CYS A 1 79 ? 8.375 -2.802 -12.822 1.00 93.44 79 CYS A C 1
ATOM 603 O O . CYS A 1 79 ? 8.392 -3.991 -12.503 1.00 93.44 79 CYS A O 1
ATOM 605 N N . LYS A 1 80 ? 8.909 -2.381 -13.974 1.00 88.69 80 LYS A N 1
ATOM 606 C CA . LYS A 1 80 ? 9.506 -3.258 -14.993 1.00 88.69 80 LYS A CA 1
ATOM 607 C C . LYS A 1 80 ? 10.954 -2.894 -15.318 1.00 88.69 80 LYS A C 1
ATOM 609 O O . LYS A 1 80 ? 11.326 -1.720 -15.340 1.00 88.69 80 LYS A O 1
ATOM 614 N N . GLY A 1 81 ? 11.757 -3.911 -15.634 1.00 86.75 81 GLY A N 1
ATOM 615 C CA . GLY A 1 81 ? 13.192 -3.846 -15.933 1.00 86.75 81 GLY A CA 1
ATOM 616 C C . GLY A 1 81 ? 14.058 -3.394 -14.746 1.00 86.75 81 GLY A C 1
ATOM 617 O O . GLY A 1 81 ? 13.673 -3.545 -13.591 1.00 86.75 81 GLY A O 1
ATOM 618 N N . THR A 1 82 ? 15.233 -2.828 -15.021 1.00 88.81 82 THR A N 1
ATOM 619 C CA . THR A 1 82 ? 16.148 -2.270 -14.013 1.00 88.81 82 THR A CA 1
ATOM 620 C C . THR A 1 82 ? 15.633 -0.967 -13.395 1.00 88.81 82 THR A C 1
ATOM 622 O O . THR A 1 82 ? 15.414 0.013 -14.107 1.00 88.81 82 THR A O 1
ATOM 625 N N . ILE A 1 83 ? 15.488 -0.920 -12.073 1.00 93.00 83 ILE A N 1
ATOM 626 C CA . ILE A 1 83 ? 15.089 0.269 -11.312 1.00 93.00 83 ILE A CA 1
ATOM 627 C C 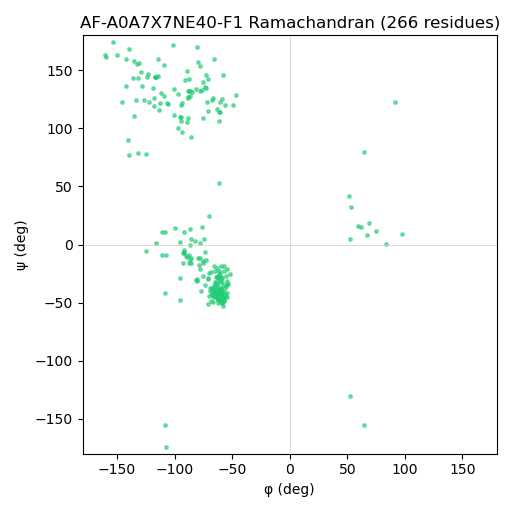. ILE A 1 83 ? 16.334 1.103 -10.996 1.00 93.00 83 ILE A C 1
ATOM 629 O O . ILE A 1 83 ? 17.050 0.857 -10.025 1.00 93.00 83 ILE A O 1
ATOM 633 N N . ASN A 1 84 ? 16.607 2.057 -11.883 1.00 87.94 84 ASN A N 1
ATOM 634 C CA . ASN A 1 84 ? 17.724 2.998 -11.838 1.00 87.94 84 ASN A CA 1
ATOM 635 C C . ASN A 1 84 ? 17.261 4.416 -11.484 1.00 87.94 84 ASN A C 1
ATOM 637 O O . ASN A 1 84 ? 16.092 4.627 -11.166 1.00 87.94 84 ASN A O 1
ATOM 641 N N . SER A 1 85 ? 18.170 5.391 -11.524 1.00 84.81 85 SER A N 1
ATOM 642 C CA . SER A 1 85 ? 17.864 6.784 -11.171 1.00 84.81 85 SER A CA 1
ATOM 643 C C . SER A 1 85 ? 16.707 7.357 -11.992 1.00 84.81 85 SER A C 1
ATOM 645 O O . SER A 1 85 ? 15.798 7.956 -11.431 1.00 84.81 85 SER A O 1
ATOM 647 N N . GLU A 1 86 ? 16.681 7.097 -13.297 1.00 81.81 86 GLU A N 1
ATOM 648 C CA . GLU A 1 86 ? 15.612 7.545 -14.194 1.00 81.81 86 GLU A CA 1
ATOM 649 C C . GLU A 1 86 ? 14.244 6.955 -13.817 1.00 81.81 86 GLU A C 1
ATOM 651 O O . GLU A 1 86 ? 13.274 7.688 -13.621 1.00 81.81 86 GLU A O 1
ATOM 656 N N . ARG A 1 87 ? 14.159 5.632 -13.621 1.00 84.94 87 ARG A N 1
ATOM 657 C CA . ARG A 1 87 ? 12.898 4.988 -13.212 1.00 84.94 87 ARG A CA 1
ATOM 658 C C . ARG A 1 87 ? 12.499 5.308 -11.780 1.00 84.94 87 ARG A C 1
ATOM 660 O O . ARG A 1 87 ? 11.316 5.274 -11.465 1.00 84.94 87 ARG A O 1
ATOM 667 N N . THR A 1 88 ? 13.460 5.652 -10.930 1.00 91.19 88 THR A N 1
ATOM 668 C CA . THR A 1 88 ? 13.198 6.148 -9.575 1.00 91.19 88 THR A CA 1
ATOM 669 C C . THR A 1 88 ? 12.506 7.509 -9.639 1.00 91.19 88 THR A C 1
ATOM 671 O O . THR A 1 88 ? 11.497 7.691 -8.971 1.00 91.19 88 THR A O 1
ATOM 674 N N . VAL A 1 89 ? 12.946 8.422 -10.515 1.00 86.75 89 VAL A N 1
ATOM 675 C CA . VAL A 1 89 ? 12.254 9.706 -10.753 1.00 86.75 89 VAL A CA 1
ATOM 676 C C . VAL A 1 89 ? 10.836 9.482 -11.290 1.00 86.75 89 VAL A C 1
ATOM 678 O O . VAL A 1 89 ? 9.895 10.159 -10.876 1.00 86.75 89 VAL A O 1
ATOM 681 N N . ALA A 1 90 ? 10.654 8.518 -12.196 1.00 84.81 90 ALA A N 1
ATOM 682 C CA . ALA A 1 90 ? 9.332 8.152 -12.705 1.00 84.81 90 ALA A CA 1
ATOM 683 C C . ALA A 1 90 ? 8.410 7.617 -11.595 1.00 84.81 90 ALA A C 1
ATOM 685 O O . ALA A 1 90 ? 7.264 8.052 -11.469 1.00 84.81 90 ALA A O 1
ATOM 686 N N . LEU A 1 91 ? 8.927 6.702 -10.772 1.00 93.19 91 LEU A N 1
ATOM 687 C CA . LEU A 1 91 ? 8.223 6.126 -9.629 1.00 93.19 91 LEU A CA 1
ATOM 688 C C . LEU A 1 91 ? 7.858 7.192 -8.595 1.00 93.19 91 LEU A C 1
ATOM 690 O O . LEU A 1 91 ? 6.740 7.190 -8.087 1.00 93.19 91 LEU A O 1
ATOM 694 N N . GLU A 1 92 ? 8.758 8.137 -8.335 1.00 93.50 92 GLU A N 1
ATOM 695 C CA . GLU A 1 92 ? 8.503 9.252 -7.430 1.00 93.50 92 GLU A CA 1
ATOM 696 C C . GLU A 1 92 ? 7.366 10.140 -7.942 1.00 93.50 92 GLU A C 1
ATOM 698 O O . GLU A 1 92 ? 6.438 10.415 -7.192 1.00 93.50 92 GLU A O 1
ATOM 703 N N . LYS A 1 93 ? 7.342 10.502 -9.232 1.00 86.81 93 LYS A N 1
ATOM 704 C CA . LYS A 1 93 ? 6.227 11.276 -9.816 1.00 86.81 93 LYS A CA 1
ATOM 705 C C . LYS A 1 93 ? 4.880 10.566 -9.684 1.00 86.81 93 LYS A C 1
ATOM 707 O O . LYS A 1 93 ? 3.878 11.204 -9.364 1.00 86.81 93 LYS A O 1
ATOM 712 N N . VAL A 1 94 ? 4.851 9.255 -9.931 1.00 89.44 94 VAL A N 1
ATOM 713 C CA . VAL A 1 94 ? 3.643 8.438 -9.745 1.00 89.44 94 VAL A CA 1
ATOM 714 C C . VAL A 1 94 ? 3.210 8.456 -8.281 1.00 89.44 94 VAL A C 1
ATOM 716 O O . VAL A 1 94 ? 2.032 8.651 -7.993 1.00 89.44 94 VAL A O 1
ATOM 719 N N . TRP A 1 95 ? 4.155 8.304 -7.357 1.00 94.75 95 TRP A N 1
ATOM 720 C CA . TRP A 1 95 ? 3.875 8.344 -5.929 1.00 94.75 95 TRP A CA 1
ATOM 721 C C . TRP A 1 95 ? 3.346 9.704 -5.461 1.00 94.75 95 TRP A C 1
ATOM 723 O O . TRP A 1 95 ? 2.331 9.754 -4.769 1.00 94.75 95 TRP A O 1
ATOM 733 N N . GLU A 1 96 ? 3.965 10.809 -5.880 1.00 90.25 96 GLU A N 1
ATOM 734 C CA . GLU A 1 96 ? 3.485 12.159 -5.565 1.00 90.25 96 GLU A CA 1
ATOM 735 C C . GLU A 1 96 ? 2.046 12.371 -6.053 1.00 90.25 96 GLU A C 1
ATOM 737 O O . GLU A 1 96 ? 1.215 12.907 -5.319 1.00 90.25 96 GLU A O 1
ATOM 742 N N . ASN A 1 97 ? 1.709 11.879 -7.249 1.00 83.56 97 ASN A N 1
ATOM 743 C CA . ASN A 1 97 ? 0.341 11.941 -7.755 1.00 83.56 97 ASN A CA 1
ATOM 744 C C . ASN A 1 97 ? -0.640 11.120 -6.898 1.00 83.56 97 ASN A C 1
ATOM 746 O O . ASN A 1 97 ? -1.722 11.607 -6.578 1.00 83.56 97 ASN A O 1
ATOM 750 N N . LEU A 1 98 ? -0.276 9.904 -6.478 1.00 86.88 98 LEU A N 1
ATOM 751 C CA . LEU A 1 98 ? -1.128 9.096 -5.597 1.00 86.88 98 LEU A CA 1
ATOM 752 C C . LEU A 1 98 ? -1.364 9.779 -4.245 1.00 86.88 98 LEU A C 1
ATOM 754 O O . LEU A 1 98 ? -2.510 9.846 -3.794 1.00 86.88 98 LEU A O 1
ATOM 758 N N . LYS A 1 99 ? -0.317 10.356 -3.640 1.00 92.75 99 LYS A N 1
ATOM 759 C CA . LYS A 1 99 ? -0.427 11.127 -2.392 1.00 92.75 99 LYS A CA 1
ATOM 760 C C . LYS A 1 99 ? -1.369 12.318 -2.528 1.00 92.75 99 LYS A C 1
ATOM 762 O O . LYS A 1 99 ? -2.243 12.496 -1.685 1.00 92.75 99 LYS A O 1
ATOM 767 N N . GLN A 1 100 ? -1.236 13.099 -3.603 1.00 87.31 100 GLN A N 1
ATOM 768 C CA . GLN A 1 100 ? -2.118 14.242 -3.880 1.00 87.31 100 GLN A CA 1
ATOM 769 C C . GLN A 1 100 ? -3.593 13.831 -4.003 1.00 87.31 100 GLN A C 1
ATOM 771 O O . GLN A 1 100 ? -4.476 14.607 -3.655 1.00 87.31 100 GLN A O 1
ATOM 776 N N . ASN A 1 101 ? -3.860 12.598 -4.439 1.00 85.38 101 ASN A N 1
ATOM 777 C CA . ASN A 1 101 ? -5.203 12.024 -4.531 1.00 85.38 101 ASN A CA 1
ATOM 778 C C . ASN A 1 101 ? -5.637 11.254 -3.264 1.00 85.38 101 ASN A C 1
ATOM 780 O O . ASN A 1 101 ? -6.630 10.526 -3.296 1.00 85.38 101 ASN A O 1
ATOM 784 N N . GLY A 1 102 ? -4.895 11.364 -2.156 1.00 91.44 102 GLY A N 1
ATOM 785 C CA . GLY A 1 102 ? -5.216 10.703 -0.887 1.00 91.44 102 GLY A CA 1
ATOM 786 C C . GLY A 1 102 ? -5.073 9.176 -0.908 1.00 91.44 102 GLY A C 1
ATOM 787 O O . GLY A 1 102 ? -5.645 8.487 -0.063 1.00 91.44 102 GLY A O 1
ATOM 788 N N . LYS A 1 103 ? -4.344 8.614 -1.880 1.00 92.12 103 LYS A N 1
ATOM 789 C CA . LYS A 1 103 ? -4.158 7.165 -2.032 1.00 92.12 103 LYS A CA 1
ATOM 790 C C . LYS A 1 103 ? -2.880 6.712 -1.323 1.00 92.12 103 LYS A C 1
ATOM 792 O O . LYS A 1 103 ? -1.794 6.762 -1.891 1.00 92.12 103 LYS A O 1
ATOM 797 N N . TYR A 1 104 ? -3.035 6.219 -0.092 1.00 96.75 104 TYR A N 1
ATOM 798 C CA . TYR A 1 104 ? -1.923 5.779 0.768 1.00 96.75 104 TYR A CA 1
ATOM 799 C C . TYR A 1 104 ? -1.809 4.256 0.947 1.00 96.75 104 TYR A C 1
ATOM 801 O O . TYR A 1 104 ? -0.825 3.772 1.498 1.00 96.75 104 TYR A O 1
ATOM 809 N N . LYS A 1 105 ? -2.788 3.471 0.481 1.00 97.31 105 LYS A N 1
ATOM 810 C CA . LYS A 1 105 ? -2.667 2.008 0.383 1.00 97.31 105 LYS A CA 1
ATOM 811 C C . LYS A 1 105 ? -2.059 1.663 -0.972 1.00 97.31 105 LYS A C 1
ATOM 813 O O . LYS A 1 105 ? -2.715 1.854 -1.997 1.00 97.31 105 LYS A O 1
ATOM 818 N N . VAL A 1 106 ? -0.809 1.206 -0.981 1.00 97.38 106 VAL A N 1
ATOM 819 C CA . VAL A 1 106 ? -0.037 1.021 -2.217 1.00 97.38 106 VAL A CA 1
ATOM 820 C C . VAL A 1 106 ? 0.556 -0.376 -2.304 1.00 97.38 106 VAL A C 1
ATOM 822 O O . VAL A 1 106 ? 1.143 -0.880 -1.348 1.00 97.38 106 VAL A O 1
ATOM 825 N N . VAL A 1 107 ? 0.460 -0.967 -3.491 1.00 98.19 107 VAL A N 1
ATOM 826 C CA . VAL A 1 107 ? 1.202 -2.161 -3.894 1.00 98.19 107 VAL A CA 1
ATOM 827 C C . VAL A 1 107 ? 2.286 -1.749 -4.890 1.00 98.19 107 VAL A C 1
ATOM 829 O O . VAL A 1 107 ? 1.968 -1.198 -5.939 1.00 98.19 107 VAL A O 1
ATOM 832 N N . LEU A 1 108 ? 3.557 -2.028 -4.594 1.00 97.88 108 LEU A N 1
ATOM 833 C CA . LEU A 1 108 ? 4.641 -1.979 -5.581 1.00 97.88 108 LEU A CA 1
ATOM 834 C C . LEU A 1 108 ? 4.857 -3.385 -6.145 1.00 97.88 108 LEU A C 1
ATOM 836 O O . LEU A 1 108 ? 5.332 -4.273 -5.439 1.00 97.88 108 LEU A O 1
ATOM 840 N N . ASP A 1 109 ? 4.497 -3.594 -7.406 1.00 97.62 109 ASP A N 1
ATOM 841 C CA . ASP A 1 109 ? 4.642 -4.869 -8.109 1.00 97.62 109 ASP A CA 1
ATOM 842 C C . ASP A 1 109 ? 5.957 -4.903 -8.899 1.00 97.62 109 ASP A C 1
ATOM 844 O O . ASP A 1 109 ? 6.116 -4.209 -9.902 1.00 97.62 109 ASP A O 1
ATOM 848 N N . PHE A 1 110 ? 6.904 -5.722 -8.441 1.00 97.12 110 PHE A N 1
ATOM 849 C CA . PHE A 1 110 ? 8.216 -5.940 -9.055 1.00 97.12 110 PHE A CA 1
ATOM 850 C C . PHE A 1 110 ? 8.286 -7.220 -9.898 1.00 97.12 110 PHE A C 1
ATOM 852 O O . PHE A 1 110 ? 9.384 -7.619 -10.286 1.00 97.12 110 PHE A O 1
ATOM 859 N N . SER A 1 111 ? 7.155 -7.849 -10.236 1.00 93.38 111 SER A N 1
ATOM 860 C CA . SER A 1 111 ? 7.124 -9.067 -11.066 1.00 93.38 111 SER A CA 1
ATOM 861 C C . SER A 1 111 ? 7.847 -8.915 -12.409 1.00 93.38 111 SER A C 1
ATOM 863 O O . SER A 1 111 ? 8.448 -9.867 -12.907 1.00 93.38 111 SER A O 1
ATOM 865 N N . GLY A 1 112 ? 7.841 -7.707 -12.981 1.00 89.06 112 GLY A N 1
ATOM 866 C CA . GLY A 1 112 ? 8.556 -7.383 -14.215 1.00 89.06 112 GLY A CA 1
ATOM 867 C C . GLY A 1 112 ? 9.941 -6.761 -14.023 1.00 89.06 112 GLY A C 1
ATOM 868 O O . GLY A 1 112 ? 10.553 -6.375 -15.021 1.00 89.06 112 GLY A O 1
ATOM 869 N N . ALA A 1 113 ? 10.424 -6.587 -12.791 1.00 92.88 113 ALA A N 1
ATOM 870 C CA . ALA A 1 113 ? 11.694 -5.928 -12.509 1.00 92.88 113 ALA A CA 1
ATOM 871 C C . ALA A 1 113 ? 12.865 -6.918 -12.551 1.00 92.88 113 ALA A C 1
ATOM 873 O O . ALA A 1 113 ? 12.829 -7.981 -11.939 1.00 92.88 113 ALA A O 1
ATOM 874 N N . SER A 1 114 ? 13.931 -6.548 -13.260 1.00 87.38 114 SER A N 1
ATOM 875 C CA . SER A 1 114 ? 15.124 -7.390 -13.425 1.00 87.38 114 SER A CA 1
ATOM 876 C C . SER A 1 114 ? 16.226 -7.067 -12.416 1.00 87.38 114 SER A C 1
ATOM 878 O O . SER A 1 114 ? 17.022 -7.935 -12.063 1.00 87.38 114 SER A O 1
ATOM 880 N N . ASN A 1 115 ? 16.298 -5.816 -11.955 1.00 90.88 115 ASN A N 1
ATOM 881 C CA . ASN A 1 115 ? 17.317 -5.344 -11.022 1.00 90.88 115 ASN A CA 1
ATOM 882 C C . ASN A 1 115 ? 16.854 -4.063 -10.304 1.00 90.88 115 ASN A C 1
ATOM 884 O O . ASN A 1 115 ? 15.962 -3.372 -10.793 1.00 90.88 115 ASN A O 1
ATOM 888 N N . ILE A 1 116 ? 17.476 -3.711 -9.178 1.00 95.12 116 ILE A N 1
ATOM 889 C CA . ILE A 1 116 ? 17.219 -2.468 -8.441 1.00 95.12 116 ILE A CA 1
ATOM 890 C C . ILE A 1 116 ? 18.517 -1.901 -7.861 1.00 95.12 116 ILE A C 1
ATOM 892 O O . ILE A 1 116 ? 19.329 -2.635 -7.306 1.00 95.12 116 ILE A O 1
ATOM 896 N N . TYR A 1 117 ? 18.709 -0.587 -7.982 1.00 92.75 117 TYR A N 1
ATOM 897 C CA . TYR A 1 117 ? 19.837 0.125 -7.378 1.00 92.75 117 TYR A CA 1
ATOM 898 C C . TYR A 1 117 ? 19.430 0.863 -6.096 1.00 92.75 117 TYR A C 1
ATOM 900 O O . TYR A 1 117 ? 18.249 0.976 -5.765 1.00 92.75 117 TYR A O 1
ATOM 908 N N . SER A 1 118 ? 20.418 1.393 -5.372 1.00 91.75 118 SER A N 1
ATOM 909 C CA . SER A 1 118 ? 20.240 2.072 -4.078 1.00 91.75 118 SER A CA 1
ATOM 910 C C . SER A 1 118 ? 19.221 3.217 -4.103 1.00 91.75 118 SER A C 1
ATOM 912 O O . SER A 1 118 ? 18.493 3.395 -3.129 1.00 91.75 118 SER A O 1
ATOM 914 N N . CYS A 1 119 ? 19.114 3.951 -5.214 1.00 89.81 119 CYS A N 1
ATOM 915 C CA . CYS A 1 119 ? 18.103 4.994 -5.400 1.00 89.81 119 CYS A CA 1
ATOM 916 C C . CYS A 1 119 ? 16.670 4.443 -5.303 1.00 89.81 119 CYS A C 1
ATOM 918 O O . CYS A 1 119 ? 15.840 5.011 -4.592 1.00 89.81 119 CYS A O 1
ATOM 920 N N . GLY A 1 120 ? 16.403 3.290 -5.921 1.00 93.75 120 GLY A N 1
ATOM 921 C CA . GLY A 1 120 ? 15.114 2.609 -5.817 1.00 93.75 120 GLY A CA 1
ATOM 922 C C . GLY A 1 120 ? 14.838 2.105 -4.399 1.00 93.75 120 GLY A C 1
ATOM 923 O O . GLY A 1 120 ? 13.722 2.243 -3.905 1.00 93.75 120 GLY A O 1
ATOM 924 N N . LEU A 1 121 ? 15.858 1.581 -3.710 1.00 96.38 121 LEU A N 1
ATOM 925 C CA . LEU A 1 121 ? 15.734 1.120 -2.320 1.00 96.38 121 LEU A CA 1
ATOM 926 C C . LEU A 1 121 ? 15.360 2.263 -1.367 1.00 96.38 121 LEU A C 1
ATOM 928 O O . LEU A 1 121 ? 14.452 2.116 -0.548 1.00 96.38 121 LEU A O 1
ATOM 932 N N . GLY A 1 122 ? 16.026 3.413 -1.501 1.00 96.06 122 GLY A N 1
ATOM 933 C CA . GLY A 1 122 ? 15.709 4.612 -0.726 1.00 96.06 122 GLY A CA 1
ATOM 934 C C . GLY A 1 122 ? 14.277 5.090 -0.968 1.00 96.06 122 GLY A C 1
ATOM 935 O O . GLY A 1 122 ? 13.565 5.416 -0.016 1.00 96.06 122 GLY A O 1
ATOM 936 N N . LEU A 1 123 ? 13.821 5.049 -2.223 1.00 96.69 123 LEU A N 1
ATOM 937 C CA . LEU A 1 123 ? 12.456 5.433 -2.571 1.00 96.69 123 LEU A CA 1
ATOM 938 C C . LEU A 1 123 ? 11.405 4.466 -2.002 1.00 96.69 123 LEU A C 1
ATOM 940 O O . LEU A 1 123 ? 10.380 4.930 -1.516 1.00 96.69 123 LEU A O 1
ATOM 944 N N . ILE A 1 124 ? 11.660 3.152 -1.965 1.00 97.56 124 ILE A N 1
ATOM 945 C CA . ILE A 1 124 ? 10.759 2.180 -1.309 1.00 97.56 124 ILE A CA 1
ATOM 946 C C . ILE A 1 124 ? 10.544 2.552 0.166 1.00 97.56 124 ILE A C 1
ATOM 948 O O . ILE A 1 124 ? 9.408 2.581 0.639 1.00 97.56 124 ILE A O 1
ATOM 952 N N . VAL A 1 125 ? 11.620 2.879 0.890 1.00 96.75 125 VAL A N 1
ATOM 953 C CA . VAL A 1 125 ? 11.533 3.286 2.303 1.00 96.75 125 VAL A CA 1
ATOM 954 C C . VAL A 1 125 ? 10.772 4.602 2.456 1.00 96.75 125 VAL A C 1
ATOM 956 O O . VAL A 1 125 ? 9.944 4.721 3.361 1.00 96.75 125 VAL A O 1
ATOM 959 N N . LYS A 1 126 ? 11.025 5.579 1.575 1.00 96.94 126 LYS A N 1
ATOM 960 C CA . LYS A 1 126 ? 10.295 6.854 1.551 1.00 96.94 126 LYS A CA 1
ATOM 961 C C . LYS A 1 126 ? 8.794 6.619 1.360 1.00 96.94 126 LYS A C 1
ATOM 963 O O . LYS A 1 126 ? 8.012 7.055 2.201 1.00 96.94 126 LYS A O 1
ATOM 968 N N . ILE A 1 127 ? 8.409 5.872 0.321 1.00 97.62 127 ILE A N 1
ATOM 969 C CA . ILE A 1 127 ? 7.007 5.536 0.025 1.00 97.62 127 ILE A CA 1
ATOM 970 C C . ILE A 1 127 ? 6.366 4.839 1.225 1.00 97.62 127 ILE A C 1
ATOM 972 O O . ILE A 1 127 ? 5.269 5.211 1.623 1.00 97.62 127 ILE A O 1
ATOM 976 N N . HIS A 1 128 ? 7.046 3.869 1.842 1.00 97.38 128 HIS A N 1
ATOM 977 C CA . HIS A 1 128 ? 6.514 3.159 3.005 1.00 97.38 128 HIS A CA 1
ATOM 978 C C . HIS A 1 128 ? 6.191 4.092 4.178 1.00 97.38 128 HIS A C 1
ATOM 980 O O . HIS A 1 128 ? 5.081 4.045 4.707 1.00 97.38 128 HIS A O 1
ATOM 986 N N . LYS A 1 129 ? 7.138 4.956 4.561 1.00 97.19 129 LYS A N 1
ATOM 987 C CA . LYS A 1 129 ? 6.959 5.896 5.678 1.00 97.19 129 LYS A CA 1
ATOM 988 C C . LYS A 1 129 ? 5.846 6.901 5.403 1.00 97.19 129 LYS A C 1
ATOM 990 O O . LYS A 1 129 ? 5.021 7.163 6.270 1.00 97.19 129 LYS A O 1
ATOM 995 N N . GLU A 1 130 ? 5.814 7.452 4.195 1.00 97.81 130 GLU A N 1
ATOM 996 C CA . GLU A 1 130 ? 4.803 8.432 3.805 1.00 97.81 130 GLU A CA 1
ATOM 997 C C . GLU A 1 130 ? 3.409 7.793 3.675 1.00 97.81 130 GLU A C 1
ATOM 999 O O . GLU A 1 130 ? 2.423 8.386 4.104 1.00 97.81 130 GLU A O 1
ATOM 1004 N N . ALA A 1 131 ? 3.318 6.556 3.174 1.00 97.38 131 ALA A N 1
ATOM 1005 C CA . ALA A 1 131 ? 2.083 5.774 3.157 1.00 97.38 131 ALA A CA 1
ATOM 1006 C C . ALA A 1 131 ? 1.540 5.527 4.572 1.00 97.38 131 ALA A C 1
ATOM 1008 O O . ALA A 1 131 ? 0.350 5.726 4.811 1.00 97.38 131 ALA A O 1
ATOM 1009 N N . GLN A 1 132 ? 2.405 5.151 5.519 1.00 96.06 132 GLN A N 1
ATOM 1010 C CA . GLN A 1 132 ? 2.027 4.994 6.928 1.00 96.06 132 GLN A CA 1
ATOM 1011 C C . GLN A 1 132 ? 1.569 6.313 7.556 1.00 96.06 132 GLN A C 1
ATOM 1013 O O . GLN A 1 132 ? 0.549 6.338 8.242 1.00 96.06 132 GLN A O 1
ATOM 1018 N N . GLY A 1 133 ? 2.276 7.415 7.287 1.00 96.75 133 GLY A N 1
ATOM 1019 C CA . GLY A 1 133 ? 1.890 8.749 7.757 1.00 96.75 133 GLY A CA 1
ATOM 1020 C C . GLY A 1 133 ? 0.519 9.202 7.243 1.00 96.75 133 GLY A C 1
ATOM 1021 O O . GLY A 1 133 ? -0.192 9.912 7.946 1.00 96.75 133 GLY A O 1
ATOM 1022 N N . GLY A 1 134 ? 0.115 8.744 6.055 1.00 95.25 134 GLY A N 1
ATOM 1023 C CA . GLY A 1 134 ? -1.219 8.964 5.489 1.00 95.25 134 GLY A CA 1
ATOM 1024 C C . GLY A 1 134 ? -2.284 7.940 5.906 1.00 95.25 134 GLY A C 1
ATOM 1025 O O . GLY A 1 134 ? -3.331 7.869 5.267 1.00 95.25 134 GLY A O 1
ATOM 1026 N N . GLY A 1 135 ? -2.030 7.111 6.927 1.00 94.00 135 GLY A N 1
ATOM 1027 C CA . GLY A 1 135 ? -2.978 6.097 7.417 1.00 94.00 135 GLY A CA 1
ATOM 1028 C C . GLY A 1 135 ? -3.115 4.859 6.520 1.00 94.00 135 GLY A C 1
ATOM 1029 O O . GLY A 1 135 ? -4.032 4.058 6.698 1.00 94.00 135 GLY A O 1
ATOM 1030 N N . GLY A 1 136 ? -2.225 4.698 5.542 1.00 94.94 136 GLY A N 1
ATOM 1031 C CA . GLY A 1 136 ? -2.144 3.534 4.669 1.00 94.94 136 GLY A CA 1
ATOM 1032 C C . GLY A 1 136 ? -0.926 2.663 4.968 1.00 94.94 136 GLY A C 1
ATOM 1033 O O . GLY A 1 136 ? -0.390 2.632 6.073 1.00 94.94 136 GLY A O 1
ATOM 1034 N N . SER A 1 137 ? -0.485 1.909 3.966 1.00 95.75 137 SER A N 1
ATOM 1035 C CA . SER A 1 137 ? 0.781 1.179 4.022 1.00 95.75 137 SER A CA 1
ATOM 1036 C C . SER A 1 137 ? 1.254 0.806 2.621 1.00 95.75 137 SER A C 1
ATOM 1038 O O . SER A 1 137 ? 0.486 0.826 1.657 1.00 95.75 137 SER A O 1
ATOM 1040 N N . LEU A 1 138 ? 2.536 0.461 2.529 1.00 97.50 138 LEU A N 1
ATOM 1041 C CA . LEU A 1 138 ? 3.151 -0.091 1.330 1.00 97.50 138 LEU A CA 1
ATOM 1042 C C . LEU A 1 138 ? 3.295 -1.613 1.453 1.00 97.50 138 LEU A C 1
ATOM 1044 O O . LEU A 1 138 ? 3.828 -2.089 2.460 1.00 97.50 138 LEU A O 1
ATOM 1048 N N . ILE A 1 139 ? 2.920 -2.339 0.398 1.00 97.94 139 ILE A N 1
ATOM 1049 C CA . ILE A 1 139 ? 3.240 -3.755 0.190 1.00 97.94 139 ILE A CA 1
ATOM 1050 C C . ILE A 1 139 ? 4.089 -3.902 -1.073 1.00 97.94 139 ILE A C 1
ATOM 1052 O O . ILE A 1 139 ? 3.703 -3.458 -2.152 1.00 97.94 139 ILE A O 1
ATOM 1056 N N . VAL A 1 140 ? 5.239 -4.552 -0.950 1.00 97.94 140 VAL A N 1
ATOM 1057 C CA . VAL A 1 140 ? 6.066 -4.982 -2.078 1.00 97.94 140 VAL A CA 1
ATOM 1058 C C . VAL A 1 140 ? 5.605 -6.368 -2.524 1.00 97.94 140 VAL A C 1
ATOM 1060 O O . VAL A 1 140 ? 5.428 -7.262 -1.702 1.00 97.94 140 VAL A O 1
ATOM 1063 N N . SER A 1 141 ? 5.405 -6.567 -3.821 1.00 97.81 141 SER A N 1
ATOM 1064 C CA . SER A 1 141 ? 4.925 -7.834 -4.380 1.00 97.81 141 SER A CA 1
ATOM 1065 C C . SER A 1 141 ? 5.715 -8.250 -5.615 1.00 97.81 141 SER A C 1
ATOM 1067 O O . SER A 1 141 ? 6.363 -7.415 -6.247 1.00 97.81 141 SER A O 1
ATOM 1069 N N . GLY A 1 142 ? 5.706 -9.544 -5.943 1.00 96.38 142 GLY A N 1
ATOM 1070 C CA . GLY A 1 142 ? 6.303 -10.061 -7.178 1.00 96.38 142 GLY A CA 1
ATOM 1071 C C . GLY A 1 142 ? 7.829 -9.949 -7.264 1.00 96.38 142 GLY A C 1
ATOM 1072 O O . GLY A 1 142 ? 8.401 -10.212 -8.317 1.00 96.38 142 GLY A O 1
ATOM 1073 N N . ALA A 1 143 ? 8.516 -9.553 -6.188 1.00 96.81 143 ALA A N 1
ATOM 1074 C CA . ALA A 1 143 ? 9.970 -9.474 -6.185 1.00 96.81 143 ALA A CA 1
ATOM 1075 C C . ALA A 1 143 ? 10.579 -10.880 -6.287 1.00 96.81 143 ALA A C 1
ATOM 1077 O O . ALA A 1 143 ? 10.327 -11.742 -5.447 1.00 96.81 143 ALA A O 1
ATOM 1078 N N . GLN A 1 144 ? 11.426 -11.089 -7.292 1.00 94.62 144 GLN A N 1
ATOM 1079 C CA . GLN A 1 144 ? 12.076 -12.370 -7.568 1.00 94.62 144 GLN A CA 1
ATOM 1080 C C . GLN A 1 144 ? 13.539 -12.179 -7.984 1.00 94.62 144 GLN A C 1
ATOM 1082 O O . GLN A 1 144 ? 13.985 -11.058 -8.247 1.00 94.62 144 GLN A O 1
ATOM 1087 N N . GLY A 1 145 ? 14.300 -13.276 -8.023 1.00 95.31 145 GLY A N 1
ATOM 1088 C CA . GLY A 1 145 ? 15.686 -13.290 -8.493 1.00 95.31 145 GLY A CA 1
ATOM 1089 C C . GLY A 1 145 ? 16.568 -12.239 -7.811 1.00 95.31 145 GLY A C 1
ATOM 1090 O O . GLY A 1 145 ? 16.574 -12.109 -6.586 1.00 95.31 145 GLY A O 1
ATOM 1091 N N . ASN A 1 146 ? 17.303 -11.468 -8.616 1.00 93.94 146 ASN A N 1
ATOM 1092 C CA . ASN A 1 146 ? 18.249 -10.472 -8.113 1.00 93.94 146 ASN A CA 1
ATOM 1093 C C . ASN A 1 146 ? 17.574 -9.353 -7.300 1.00 93.94 146 ASN A C 1
ATOM 1095 O O . ASN A 1 146 ? 18.122 -8.899 -6.298 1.00 93.94 146 ASN A O 1
ATOM 1099 N N . VAL A 1 147 ? 16.358 -8.939 -7.677 1.00 96.44 147 VAL A N 1
ATOM 1100 C CA . VAL A 1 147 ? 15.601 -7.920 -6.931 1.00 96.44 147 VAL A CA 1
ATOM 1101 C C . VAL A 1 147 ? 15.289 -8.420 -5.520 1.00 96.44 147 VAL A C 1
ATOM 1103 O O . VAL A 1 147 ? 15.561 -7.718 -4.547 1.00 96.44 147 VAL A O 1
ATOM 1106 N N . LEU A 1 148 ? 14.792 -9.654 -5.390 1.00 96.88 148 LEU A N 1
ATOM 1107 C CA . LEU A 1 148 ? 14.520 -10.259 -4.084 1.00 96.88 148 LEU A CA 1
ATOM 1108 C C . LEU A 1 148 ? 15.800 -10.421 -3.253 1.00 96.88 148 LEU A C 1
ATOM 1110 O O . LEU A 1 148 ? 15.796 -10.120 -2.059 1.00 96.88 148 LEU A O 1
ATOM 1114 N N . ALA A 1 149 ? 16.900 -10.850 -3.876 1.00 96.50 149 ALA A N 1
ATOM 1115 C CA . ALA A 1 149 ? 18.186 -11.006 -3.201 1.00 96.50 149 ALA A CA 1
ATOM 1116 C C . ALA A 1 149 ? 18.689 -9.677 -2.610 1.00 96.50 149 ALA A C 1
ATOM 1118 O O . ALA A 1 149 ? 19.089 -9.638 -1.446 1.00 96.50 149 ALA A O 1
ATOM 1119 N N . ILE A 1 150 ? 18.598 -8.578 -3.368 1.00 97.25 150 ILE A N 1
ATOM 1120 C CA . ILE A 1 150 ? 18.982 -7.235 -2.909 1.00 97.25 150 ILE A CA 1
ATOM 1121 C C . ILE A 1 150 ? 18.065 -6.756 -1.776 1.00 97.25 150 ILE A C 1
ATOM 1123 O O . ILE A 1 150 ? 18.547 -6.267 -0.754 1.00 97.25 150 ILE A O 1
ATOM 1127 N N . LEU A 1 151 ? 16.744 -6.921 -1.904 1.00 96.44 151 LEU A N 1
ATOM 1128 C CA . LEU A 1 151 ? 15.792 -6.541 -0.849 1.00 96.44 151 LEU A CA 1
ATOM 1129 C C . LEU A 1 151 ? 16.015 -7.346 0.445 1.00 96.44 151 LEU A C 1
ATOM 1131 O O . LEU A 1 151 ? 15.864 -6.814 1.548 1.00 96.44 151 LEU A O 1
ATOM 1135 N N . THR A 1 152 ? 16.420 -8.612 0.318 1.00 96.50 152 THR A N 1
ATOM 1136 C CA . THR A 1 152 ? 16.747 -9.488 1.452 1.00 96.50 152 THR A CA 1
ATOM 1137 C C . THR A 1 152 ? 18.051 -9.070 2.123 1.00 96.50 152 THR A C 1
ATOM 1139 O O . THR A 1 152 ? 18.080 -8.875 3.340 1.00 96.50 152 THR A O 1
ATOM 1142 N N . SER A 1 153 ? 19.130 -8.904 1.351 1.00 96.75 153 SER A N 1
ATOM 1143 C CA . SER A 1 153 ? 20.462 -8.582 1.881 1.00 96.75 153 SER A CA 1
ATOM 1144 C C . SER A 1 153 ? 20.500 -7.208 2.550 1.00 96.75 153 SER A C 1
ATOM 1146 O O . SER A 1 153 ? 21.165 -7.027 3.569 1.00 96.75 153 SER A O 1
ATOM 1148 N N . THR A 1 154 ? 19.698 -6.266 2.049 1.00 95.69 154 THR A N 1
ATOM 1149 C CA . THR A 1 154 ? 19.508 -4.931 2.639 1.00 95.69 154 THR A CA 1
ATOM 1150 C C . THR A 1 154 ? 18.490 -4.901 3.782 1.00 95.69 154 THR A C 1
ATOM 1152 O O . THR A 1 154 ? 18.231 -3.842 4.349 1.00 95.69 154 THR A O 1
ATOM 1155 N N . LYS A 1 155 ? 17.929 -6.058 4.162 1.00 94.94 155 LYS A N 1
ATOM 1156 C CA . LYS A 1 155 ? 16.945 -6.236 5.245 1.00 94.94 155 LYS A CA 1
ATOM 1157 C C . LYS A 1 155 ? 15.644 -5.445 5.062 1.00 94.94 155 LYS A C 1
ATOM 1159 O O . LYS A 1 155 ? 14.869 -5.348 6.012 1.00 94.94 155 LYS A O 1
ATOM 1164 N N . LEU A 1 156 ? 15.347 -4.947 3.860 1.00 94.12 156 LEU A N 1
ATOM 1165 C CA . LEU A 1 156 ? 14.096 -4.233 3.587 1.00 94.12 156 LEU A CA 1
ATOM 1166 C C . LEU A 1 156 ? 12.865 -5.116 3.790 1.00 94.12 156 LEU A C 1
ATOM 1168 O O . LEU A 1 156 ? 11.826 -4.609 4.201 1.00 94.12 156 LEU A O 1
ATOM 1172 N N . ILE A 1 157 ? 13.009 -6.434 3.626 1.00 92.50 157 ILE A N 1
ATOM 1173 C CA . ILE A 1 157 ? 11.969 -7.428 3.948 1.00 92.50 157 ILE A CA 1
ATOM 1174 C C . ILE A 1 157 ? 11.500 -7.363 5.407 1.00 92.50 157 ILE A C 1
ATOM 1176 O O . ILE A 1 157 ? 10.385 -7.764 5.713 1.00 92.50 157 ILE A O 1
ATOM 1180 N N . ARG A 1 158 ? 12.313 -6.818 6.319 1.00 92.44 158 ARG A N 1
ATOM 1181 C CA . ARG A 1 158 ? 11.936 -6.642 7.731 1.00 92.44 158 ARG A CA 1
ATOM 1182 C C . ARG A 1 158 ? 11.249 -5.310 8.024 1.00 92.44 158 ARG A C 1
ATOM 1184 O O . ARG A 1 158 ? 10.784 -5.118 9.140 1.00 92.44 158 ARG A O 1
ATOM 1191 N N . ILE A 1 159 ? 11.265 -4.379 7.073 1.00 90.88 159 ILE A N 1
ATOM 1192 C CA . ILE A 1 159 ? 10.808 -2.999 7.268 1.00 90.88 159 ILE A CA 1
ATOM 1193 C C . ILE A 1 159 ? 9.495 -2.764 6.529 1.00 90.88 159 ILE A C 1
ATOM 1195 O O . ILE A 1 159 ? 8.607 -2.118 7.069 1.00 90.88 159 ILE A O 1
ATOM 1199 N N . VAL A 1 160 ? 9.365 -3.285 5.308 1.00 92.88 160 VAL A N 1
ATOM 1200 C CA . VAL A 1 160 ? 8.158 -3.116 4.493 1.00 92.88 160 VAL A CA 1
ATOM 1201 C C . VAL A 1 160 ? 7.399 -4.433 4.378 1.00 92.88 160 VAL A C 1
ATOM 1203 O O . VAL A 1 160 ? 7.989 -5.505 4.491 1.00 92.88 160 VAL A O 1
ATOM 1206 N N . ASN A 1 161 ? 6.088 -4.360 4.151 1.00 94.19 161 ASN A N 1
ATOM 1207 C CA . ASN A 1 161 ? 5.274 -5.558 3.967 1.00 94.19 161 ASN A CA 1
ATOM 1208 C C . ASN A 1 161 ? 5.604 -6.211 2.621 1.00 94.19 161 ASN A C 1
ATOM 1210 O O . ASN A 1 161 ? 5.801 -5.508 1.628 1.00 94.19 161 ASN A O 1
ATOM 1214 N N . PHE A 1 162 ? 5.611 -7.542 2.579 1.00 96.00 162 PHE A N 1
ATOM 1215 C CA . PHE A 1 162 ? 5.838 -8.317 1.362 1.00 96.00 162 PHE A CA 1
ATOM 1216 C C . PHE A 1 162 ? 4.689 -9.285 1.095 1.00 96.00 162 PHE A C 1
ATOM 1218 O O . PHE A 1 162 ? 4.136 -9.880 2.017 1.00 96.00 162 PHE A O 1
ATOM 1225 N N . ALA A 1 163 ? 4.378 -9.468 -0.183 1.00 96.75 163 ALA A N 1
ATOM 1226 C CA . ALA A 1 163 ? 3.463 -10.480 -0.688 1.00 96.75 163 ALA A CA 1
ATOM 1227 C C . ALA A 1 163 ? 4.112 -11.232 -1.858 1.00 96.75 163 ALA A C 1
ATOM 1229 O O . ALA A 1 163 ? 4.995 -10.700 -2.534 1.00 96.75 163 ALA A O 1
ATOM 1230 N N . SER A 1 164 ? 3.667 -12.463 -2.117 1.00 95.25 164 SER A N 1
ATOM 1231 C CA . SER A 1 164 ? 4.166 -13.272 -3.239 1.00 95.25 164 SER A CA 1
ATOM 1232 C C . SER A 1 164 ? 3.933 -12.588 -4.584 1.00 95.25 164 SER A C 1
ATOM 1234 O O . SER A 1 164 ? 4.817 -12.537 -5.434 1.00 95.25 164 SER A O 1
ATOM 1236 N N . ASP A 1 165 ? 2.749 -12.016 -4.759 1.00 95.31 165 ASP A N 1
ATOM 1237 C CA . ASP A 1 165 ? 2.267 -11.461 -6.013 1.00 95.31 165 ASP A CA 1
ATOM 1238 C C . ASP A 1 165 ? 1.238 -10.350 -5.761 1.00 95.31 165 ASP A C 1
ATOM 1240 O O . ASP A 1 165 ? 0.827 -10.078 -4.625 1.00 95.31 165 ASP A O 1
ATOM 1244 N N . LYS A 1 166 ? 0.828 -9.691 -6.850 1.00 94.12 166 LYS A N 1
ATOM 1245 C CA . LYS A 1 166 ? -0.152 -8.604 -6.822 1.00 94.12 166 LYS A CA 1
ATOM 1246 C C . LYS A 1 166 ? -1.481 -9.025 -6.181 1.00 94.12 166 LYS A C 1
ATOM 1248 O O . LYS A 1 166 ? -2.089 -8.224 -5.475 1.00 94.12 166 LYS A O 1
ATOM 1253 N N . LYS A 1 167 ? -1.944 -10.257 -6.414 1.00 94.94 167 LYS A N 1
ATOM 1254 C CA . LYS A 1 167 ? -3.230 -10.746 -5.901 1.00 94.94 167 LYS A CA 1
ATOM 1255 C C . LYS A 1 167 ? -3.175 -10.890 -4.381 1.00 94.94 167 LYS A C 1
ATOM 1257 O O . LYS A 1 167 ? -4.034 -10.337 -3.701 1.00 94.94 167 LYS A O 1
ATOM 1262 N N . ALA A 1 168 ? -2.133 -11.529 -3.856 1.00 96.62 168 ALA A N 1
ATOM 1263 C CA . ALA A 1 168 ? -1.921 -11.680 -2.419 1.00 96.62 168 ALA A CA 1
ATOM 1264 C C . ALA A 1 168 ? -1.803 -10.319 -1.702 1.00 96.62 168 ALA A C 1
ATOM 1266 O O . ALA A 1 168 ? -2.347 -10.136 -0.614 1.00 96.62 168 ALA A O 1
ATOM 1267 N N . ALA A 1 169 ? -1.148 -9.334 -2.327 1.00 96.31 169 ALA A N 1
ATOM 1268 C CA . ALA A 1 169 ? -1.049 -7.981 -1.777 1.00 96.31 169 ALA A CA 1
ATOM 1269 C C . ALA A 1 169 ? -2.416 -7.278 -1.676 1.00 96.31 169 ALA A C 1
ATOM 1271 O O . ALA A 1 169 ? -2.717 -6.632 -0.674 1.00 96.31 169 ALA A O 1
ATOM 1272 N N . LEU A 1 170 ? -3.258 -7.412 -2.702 1.00 94.94 170 LEU A N 1
ATOM 1273 C CA . LEU A 1 170 ? -4.605 -6.838 -2.699 1.00 94.94 170 LEU A CA 1
ATOM 1274 C C . LEU A 1 170 ? -5.527 -7.552 -1.702 1.00 94.94 170 LEU A C 1
ATOM 1276 O O . LEU A 1 170 ? -6.282 -6.894 -0.987 1.00 94.94 170 LEU A O 1
ATOM 1280 N N . GLU A 1 171 ? -5.430 -8.879 -1.601 1.00 94.75 171 GLU A N 1
ATOM 1281 C CA . GLU A 1 171 ? -6.162 -9.662 -0.600 1.00 94.75 171 GLU A CA 1
ATOM 1282 C C . GLU A 1 171 ? -5.802 -9.241 0.828 1.00 94.75 171 GLU A C 1
ATOM 1284 O O . GLU A 1 171 ? -6.690 -9.155 1.675 1.00 94.75 171 GLU A O 1
ATOM 1289 N N . TYR A 1 172 ? -4.534 -8.911 1.093 1.00 94.00 172 TYR A N 1
ATOM 1290 C CA . TYR A 1 172 ? -4.119 -8.381 2.391 1.00 94.00 172 TYR A CA 1
ATOM 1291 C C . TYR A 1 172 ? -4.870 -7.089 2.744 1.00 94.00 172 TYR A C 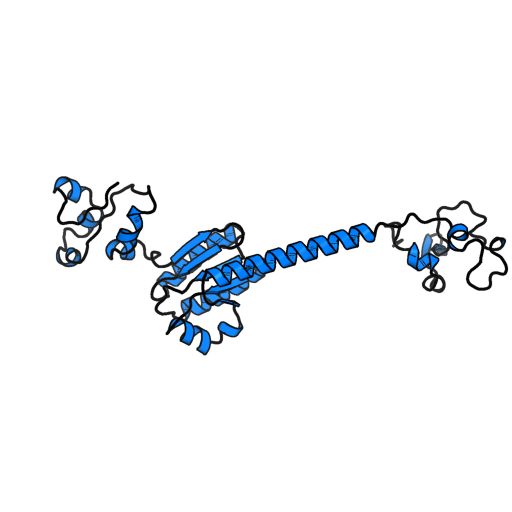1
ATOM 1293 O O . TYR A 1 172 ? -5.423 -6.983 3.840 1.00 94.00 172 TYR A O 1
ATOM 1301 N N . PHE A 1 173 ? -4.935 -6.116 1.829 1.00 94.31 173 PHE A N 1
ATOM 1302 C CA . PHE A 1 173 ? -5.658 -4.862 2.079 1.00 94.31 173 PHE A CA 1
ATOM 1303 C C . PHE A 1 173 ? -7.154 -5.086 2.306 1.00 94.31 173 PHE A C 1
ATOM 1305 O O . PHE A 1 173 ? -7.721 -4.538 3.255 1.00 94.31 173 PHE A O 1
ATOM 1312 N N . GLU A 1 174 ? -7.762 -5.962 1.510 1.00 92.62 174 GLU A N 1
ATOM 1313 C CA . GLU A 1 174 ? -9.171 -6.318 1.640 1.00 92.62 174 GLU A CA 1
ATOM 1314 C C . GLU A 1 174 ? -9.473 -6.993 2.991 1.00 92.62 174 GLU A C 1
ATOM 1316 O O . GLU A 1 174 ? -10.478 -6.684 3.636 1.00 92.62 174 GLU A O 1
ATOM 1321 N N . GLN A 1 175 ? -8.592 -7.875 3.474 1.00 92.25 175 GLN A N 1
ATOM 1322 C CA . GLN A 1 175 ? -8.723 -8.490 4.799 1.00 92.25 175 GLN A CA 1
ATOM 1323 C C . GLN A 1 175 ? -8.631 -7.454 5.924 1.00 92.25 175 GLN A C 1
ATOM 1325 O O . GLN A 1 175 ? -9.443 -7.491 6.853 1.00 92.25 175 GLN A O 1
ATOM 1330 N N . GLN A 1 176 ? -7.687 -6.508 5.839 1.00 91.44 176 GLN A N 1
ATOM 1331 C CA . GLN A 1 176 ? -7.572 -5.434 6.831 1.00 91.44 176 GLN A CA 1
ATOM 1332 C C . GLN A 1 176 ? -8.824 -4.553 6.851 1.00 91.44 176 GLN A C 1
ATOM 1334 O O . GLN A 1 176 ? -9.334 -4.246 7.927 1.00 91.44 176 GLN A O 1
ATOM 1339 N N . ARG A 1 177 ? -9.367 -4.207 5.677 1.00 90.94 177 ARG A N 1
ATOM 1340 C CA . ARG A 1 177 ? -10.613 -3.439 5.558 1.00 90.94 177 ARG A CA 1
ATOM 1341 C C . ARG A 1 177 ? -11.781 -4.156 6.238 1.00 90.94 177 ARG A C 1
ATOM 1343 O O . ARG A 1 177 ? -12.436 -3.569 7.091 1.00 90.94 177 ARG A O 1
ATOM 1350 N N . ARG A 1 178 ? -11.996 -5.441 5.932 1.00 92.62 178 ARG A N 1
ATOM 1351 C CA . ARG A 1 178 ? -13.070 -6.246 6.548 1.00 92.62 178 ARG A CA 1
ATOM 1352 C C . ARG A 1 178 ? -12.932 -6.344 8.063 1.00 92.62 178 ARG A C 1
ATOM 1354 O O . ARG A 1 178 ? -13.930 -6.266 8.774 1.00 92.62 178 ARG A O 1
ATOM 1361 N N . LYS A 1 179 ? -11.705 -6.519 8.559 1.00 92.69 179 LYS A N 1
ATOM 1362 C CA . LYS A 1 179 ? -11.428 -6.568 9.997 1.00 92.69 179 LYS A CA 1
ATOM 1363 C C . LYS A 1 179 ? -11.766 -5.238 10.668 1.00 92.69 179 LYS A C 1
ATOM 1365 O O . LYS A 1 179 ? -12.417 -5.243 11.706 1.00 92.69 179 LYS A O 1
ATOM 1370 N N . GLN A 1 180 ? -11.364 -4.124 10.062 1.00 90.12 180 GLN A N 1
ATOM 1371 C CA . GLN A 1 180 ? -11.659 -2.787 10.565 1.00 90.12 180 GLN A CA 1
ATOM 1372 C C . GLN A 1 180 ? -13.172 -2.521 10.601 1.00 90.12 180 GLN A C 1
ATOM 1374 O O . GLN A 1 180 ? -13.700 -2.140 11.640 1.00 90.12 180 GLN A O 1
ATOM 1379 N N . GLU A 1 181 ? -13.888 -2.833 9.519 1.00 93.06 181 GLU A N 1
ATOM 1380 C CA . GLU A 1 181 ? -15.350 -2.703 9.454 1.00 93.06 181 GLU A CA 1
ATOM 1381 C C . GLU A 1 181 ? -16.064 -3.569 10.505 1.00 93.06 181 GLU A C 1
ATOM 1383 O O . GLU A 1 181 ? -17.061 -3.147 11.091 1.00 93.06 181 GLU A O 1
ATOM 1388 N N . ALA A 1 182 ? -15.569 -4.784 10.765 1.00 93.75 182 ALA A N 1
ATOM 1389 C CA . ALA A 1 182 ? -16.116 -5.654 11.804 1.00 93.75 182 ALA A CA 1
ATOM 1390 C C . ALA A 1 182 ? -15.890 -5.081 13.213 1.00 93.75 182 ALA A C 1
ATOM 1392 O O . ALA A 1 182 ? -16.828 -5.052 14.010 1.00 93.75 182 ALA A O 1
ATOM 1393 N N . LEU A 1 183 ? -14.684 -4.576 13.499 1.00 93.69 183 LEU A N 1
ATOM 1394 C CA . LEU A 1 183 ? -14.355 -3.929 14.773 1.00 93.69 183 LEU A CA 1
ATOM 1395 C C . LEU A 1 183 ? -15.206 -2.677 15.008 1.00 93.69 183 LEU A C 1
ATOM 1397 O O . LEU A 1 183 ? -15.715 -2.476 16.108 1.00 93.69 183 LEU A O 1
ATOM 1401 N N . GLU A 1 184 ? -15.411 -1.860 13.977 1.00 93.06 184 GLU A N 1
ATOM 1402 C CA . GLU A 1 184 ? -16.262 -0.669 14.047 1.00 93.06 184 GLU A CA 1
ATOM 1403 C C . GLU A 1 184 ? -17.727 -1.025 14.310 1.00 93.06 184 GLU A C 1
ATOM 1405 O O . GLU A 1 184 ? -18.377 -0.389 15.141 1.00 93.06 184 GLU A O 1
ATOM 1410 N N . ARG A 1 185 ? -18.251 -2.074 13.662 1.00 93.31 185 ARG A N 1
ATOM 1411 C CA . ARG A 1 185 ? -19.609 -2.577 13.928 1.00 93.31 185 ARG A CA 1
ATOM 1412 C C . ARG A 1 185 ? -19.757 -3.082 15.357 1.00 93.31 185 ARG A C 1
ATOM 1414 O O . ARG A 1 185 ? -20.738 -2.743 16.013 1.00 93.31 185 ARG A O 1
ATOM 1421 N N . GLU A 1 186 ? -18.788 -3.853 15.845 1.00 93.25 186 GLU A N 1
ATOM 1422 C CA . GLU A 1 186 ? -18.788 -4.355 17.219 1.00 93.25 186 GLU A CA 1
ATOM 1423 C C . GLU A 1 186 ? -18.713 -3.202 18.232 1.00 93.25 186 GLU A C 1
ATOM 1425 O O . GLU A 1 186 ? -19.467 -3.179 19.205 1.00 93.25 186 GLU A O 1
ATOM 1430 N N . ALA A 1 187 ? -17.853 -2.209 17.988 1.00 91.12 187 ALA A N 1
ATOM 1431 C CA . ALA A 1 187 ? -17.745 -1.012 18.816 1.00 91.12 187 ALA A CA 1
ATOM 1432 C C . ALA A 1 187 ? -19.055 -0.208 18.825 1.00 91.12 187 ALA A C 1
ATOM 1434 O O . ALA A 1 187 ? -19.525 0.194 19.890 1.00 91.12 187 ALA A O 1
ATOM 1435 N N . ALA A 1 188 ? -19.690 -0.030 17.664 1.00 89.38 188 ALA A N 1
ATOM 1436 C CA . ALA A 1 188 ? -20.980 0.640 17.551 1.00 89.38 188 ALA A CA 1
ATOM 1437 C C . ALA A 1 188 ? -22.102 -0.131 18.268 1.00 89.38 188 ALA A C 1
ATOM 1439 O O . ALA A 1 188 ? -22.955 0.479 18.913 1.00 89.38 188 ALA A O 1
ATOM 1440 N N . GLU A 1 189 ? -22.113 -1.465 18.200 1.00 90.50 189 GLU A N 1
ATOM 1441 C CA . GLU A 1 189 ? -23.076 -2.292 18.930 1.00 90.50 189 GLU A CA 1
ATOM 1442 C C . GLU A 1 189 ? -22.856 -2.215 20.446 1.00 90.50 189 GLU A C 1
ATOM 1444 O O . GLU A 1 189 ? -23.817 -2.043 21.199 1.00 90.50 189 GLU A O 1
ATOM 1449 N N . LYS A 1 190 ? -21.599 -2.275 20.903 1.00 87.06 190 LYS A N 1
ATOM 1450 C CA . LYS A 1 190 ? -21.240 -2.063 22.312 1.00 87.06 190 LYS A CA 1
ATOM 1451 C C . LYS A 1 190 ? -21.729 -0.700 22.792 1.00 87.06 190 LYS A C 1
ATOM 1453 O O . LYS A 1 190 ? -22.419 -0.639 23.806 1.00 87.06 190 LYS A O 1
ATOM 1458 N N . LEU A 1 191 ? -21.474 0.368 22.033 1.00 83.56 191 LEU A N 1
ATOM 1459 C CA . LEU A 1 191 ? -21.938 1.716 22.368 1.00 83.56 191 LEU A CA 1
ATOM 1460 C C . LEU A 1 191 ? -23.473 1.809 22.433 1.00 83.56 191 LEU A C 1
ATOM 1462 O O . LEU A 1 191 ? -24.011 2.428 23.345 1.00 83.56 191 LEU A O 1
ATOM 1466 N N . LYS A 1 192 ? -24.198 1.141 21.524 1.00 80.25 192 LYS A N 1
ATOM 1467 C CA . LYS A 1 192 ? -25.670 1.054 21.583 1.00 80.25 192 LYS A CA 1
ATOM 1468 C C . LYS A 1 192 ? -26.180 0.304 22.815 1.00 80.25 192 LYS A C 1
ATOM 1470 O O . LYS A 1 192 ? -27.266 0.622 23.293 1.00 80.25 192 LYS A O 1
ATOM 1475 N N . LYS A 1 193 ? -25.439 -0.688 23.319 1.00 75.88 193 LYS A N 1
ATOM 1476 C CA . LYS A 1 193 ? -25.762 -1.398 24.572 1.00 75.88 193 LYS A CA 1
ATOM 1477 C C . LYS A 1 193 ? -25.438 -0.561 25.813 1.00 75.88 193 LYS A C 1
ATOM 1479 O O . LYS A 1 193 ? -26.108 -0.711 26.826 1.00 75.88 193 LYS A O 1
ATOM 1484 N N . LEU A 1 194 ? -24.474 0.352 25.709 1.00 68.44 194 LEU A N 1
ATOM 1485 C CA . LEU A 1 194 ? -24.102 1.340 26.730 1.00 68.44 194 LEU A CA 1
ATOM 1486 C C . LEU A 1 194 ? -25.079 2.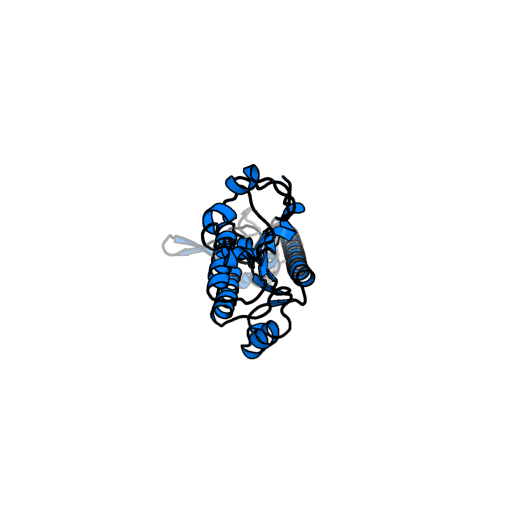530 26.823 1.00 68.44 194 LEU A C 1
ATOM 1488 O O . LEU A 1 194 ? -24.730 3.545 27.421 1.00 68.44 194 LEU A O 1
ATOM 1492 N N . GLN A 1 195 ? -26.286 2.431 26.246 1.00 62.19 195 GLN A N 1
ATOM 1493 C CA . GLN A 1 195 ? -27.308 3.476 26.357 1.00 62.19 195 GLN A CA 1
ATOM 1494 C C . GLN A 1 195 ? -27.441 3.946 27.813 1.00 62.19 195 GLN A C 1
ATOM 1496 O O . GLN A 1 195 ? -27.590 3.100 28.703 1.00 62.19 195 GLN A O 1
ATOM 1501 N N . PRO A 1 196 ? -27.379 5.266 28.073 1.00 59.47 196 PRO A N 1
ATOM 1502 C CA . PRO A 1 196 ? -27.430 5.778 29.429 1.00 59.47 196 PRO A CA 1
ATOM 1503 C C . PRO A 1 196 ? -28.756 5.356 30.057 1.00 59.47 196 PRO A C 1
ATOM 1505 O O . PRO A 1 196 ? -29.831 5.746 29.596 1.00 59.47 196 PRO A O 1
ATOM 1508 N N . LYS A 1 197 ? -28.692 4.504 31.086 1.00 65.81 197 LYS A N 1
ATOM 1509 C CA . LYS A 1 197 ? -29.881 4.113 31.840 1.00 65.81 197 LYS A CA 1
ATOM 1510 C C . LYS A 1 197 ? -30.479 5.377 32.446 1.00 65.81 197 LYS A C 1
ATOM 1512 O O . LYS A 1 197 ? -29.808 6.076 33.195 1.00 65.81 197 LYS A O 1
ATOM 1517 N N . LYS A 1 198 ? -31.745 5.678 32.149 1.00 74.06 198 LYS A N 1
ATOM 1518 C CA . LYS A 1 198 ? -32.443 6.773 32.830 1.00 74.06 198 LYS A CA 1
ATOM 1519 C C . LYS A 1 198 ? -32.386 6.506 34.335 1.00 74.06 198 LYS A C 1
ATOM 1521 O O . LYS A 1 198 ? -32.869 5.465 34.780 1.00 74.06 198 LYS A O 1
ATOM 1526 N N . ARG A 1 199 ? -31.789 7.420 35.104 1.00 77.50 199 ARG A N 1
ATOM 1527 C CA . ARG A 1 199 ? -31.656 7.263 36.554 1.00 77.50 199 ARG A CA 1
ATOM 1528 C C . ARG A 1 199 ? -33.042 7.190 37.192 1.00 77.50 199 ARG A C 1
ATOM 1530 O O . ARG A 1 199 ? -33.791 8.168 37.176 1.00 77.50 199 ARG A O 1
ATOM 1537 N N . ILE A 1 200 ? -33.365 6.030 37.750 1.00 77.38 200 ILE A N 1
ATOM 1538 C CA . ILE A 1 200 ? -34.539 5.838 38.605 1.00 77.38 200 ILE A CA 1
ATOM 1539 C C . ILE A 1 200 ? -34.230 6.344 40.015 1.00 77.38 200 ILE A C 1
ATOM 1541 O O . ILE A 1 200 ? -33.059 6.396 40.378 1.00 77.38 200 ILE A O 1
ATOM 1545 N N . PRO A 1 201 ? -35.221 6.706 40.837 1.00 75.62 201 PRO A N 1
ATOM 1546 C CA . PRO A 1 201 ? -34.971 7.067 42.226 1.00 75.62 201 PRO A CA 1
ATOM 1547 C C . PRO A 1 201 ? -34.282 5.950 43.028 1.00 75.62 201 PRO A C 1
ATOM 1549 O O . PRO A 1 201 ? -34.567 4.766 42.849 1.00 75.62 201 PRO A O 1
ATOM 1552 N N . CYS A 1 202 ? -33.412 6.314 43.977 1.00 72.88 202 CYS A N 1
ATOM 1553 C CA . CYS A 1 202 ? -32.590 5.342 44.713 1.00 72.88 202 CYS A CA 1
ATOM 1554 C C . CYS A 1 202 ? -33.414 4.295 45.480 1.00 72.88 202 CYS A C 1
ATOM 1556 O O . CYS A 1 202 ? -33.006 3.146 45.604 1.00 72.88 202 CYS A O 1
ATOM 1558 N N . TRP A 1 203 ? -34.593 4.659 45.979 1.00 72.25 203 TRP A N 1
ATOM 1559 C CA . TRP A 1 203 ? -35.455 3.738 46.717 1.00 72.25 203 TRP A CA 1
ATOM 1560 C C . TRP A 1 203 ? -36.104 2.672 45.843 1.00 72.25 203 TRP A C 1
ATOM 1562 O O . TRP A 1 203 ? -36.389 1.581 46.333 1.00 72.25 203 TRP A O 1
ATOM 1572 N N . GLU A 1 204 ? -36.330 2.983 44.568 1.00 77.94 204 GLU A N 1
ATOM 1573 C CA . GLU A 1 204 ? -36.802 2.023 43.578 1.00 77.94 204 GLU A CA 1
ATOM 1574 C C . GLU A 1 204 ? -35.686 1.022 43.270 1.00 77.94 204 GLU A C 1
ATOM 1576 O O . GLU A 1 204 ? -35.911 -0.186 43.321 1.00 77.94 204 GLU A O 1
ATOM 1581 N N . PHE A 1 205 ? -34.456 1.520 43.092 1.00 78.81 205 PHE A N 1
ATOM 1582 C CA . PHE A 1 205 ? -33.268 0.691 42.889 1.00 78.81 205 PHE A CA 1
ATOM 1583 C C . PHE A 1 205 ? -33.020 -0.291 44.043 1.00 78.81 205 PHE A C 1
ATOM 1585 O O . PHE A 1 205 ? -32.833 -1.486 43.822 1.00 78.81 205 PHE A O 1
ATOM 1592 N N . TRP A 1 206 ? -33.079 0.192 45.286 1.00 75.50 206 TRP A N 1
ATOM 1593 C CA . TRP A 1 206 ? -32.833 -0.638 46.466 1.00 75.50 206 TRP A CA 1
ATOM 1594 C C . TRP A 1 206 ? -34.063 -1.396 46.982 1.00 75.50 206 TRP A C 1
ATOM 1596 O O . TRP A 1 206 ? -33.983 -2.030 48.032 1.00 75.50 206 TRP A O 1
ATOM 1606 N N . LYS A 1 207 ? -35.213 -1.340 46.294 1.00 78.19 207 LYS A N 1
ATOM 1607 C CA . LYS A 1 207 ? -36.474 -1.964 46.750 1.00 78.19 207 LYS A CA 1
ATOM 1608 C C . LYS A 1 207 ? -36.838 -1.579 48.196 1.00 78.19 207 LYS A C 1
ATOM 1610 O O . LYS A 1 207 ? -37.262 -2.418 48.983 1.00 78.19 207 LYS A O 1
ATOM 1615 N N . ASN A 1 208 ? -36.654 -0.305 48.549 1.00 71.50 208 ASN A N 1
ATOM 1616 C CA . ASN A 1 208 ? -36.802 0.247 49.906 1.00 71.50 208 ASN A CA 1
ATOM 1617 C C . ASN A 1 208 ? -35.855 -0.319 50.989 1.00 71.50 208 ASN A C 1
ATOM 1619 O O . ASN A 1 208 ? -36.069 -0.053 52.172 1.00 71.50 208 ASN A O 1
ATOM 1623 N N . HIS A 1 209 ? -34.783 -1.024 50.623 1.00 67.00 209 HIS A N 1
ATOM 1624 C CA . HIS A 1 209 ? -33.690 -1.361 51.540 1.00 67.00 209 HIS A CA 1
ATOM 1625 C C . HIS A 1 209 ? -32.611 -0.269 51.534 1.00 67.00 209 HIS A C 1
ATOM 1627 O O . HIS A 1 209 ? -32.432 0.433 50.545 1.00 67.00 209 HIS A O 1
ATOM 1633 N N . ASN A 1 210 ? -31.923 -0.057 52.654 1.00 61.25 210 ASN A N 1
ATOM 1634 C CA . ASN A 1 210 ? -30.931 1.012 52.777 1.00 61.25 210 ASN A CA 1
ATOM 1635 C C . ASN A 1 210 ? -29.505 0.430 52.758 1.00 61.25 210 ASN A C 1
ATOM 1637 O O . ASN A 1 210 ? -29.197 -0.399 53.618 1.00 61.25 210 ASN A O 1
ATOM 1641 N N . PRO A 1 211 ? -28.625 0.811 51.813 1.00 57.53 211 PRO A N 1
ATOM 1642 C CA . PRO A 1 211 ? -27.219 0.430 51.885 1.00 57.53 211 PRO A CA 1
ATOM 1643 C C . PRO A 1 211 ? -26.492 1.231 52.984 1.00 57.53 211 PRO A C 1
ATOM 1645 O O . PRO A 1 211 ? -26.615 2.447 53.061 1.00 57.53 211 PRO A O 1
ATOM 1648 N N . ARG A 1 212 ? -25.669 0.539 53.785 1.00 53.25 212 ARG A N 1
ATOM 1649 C CA . ARG A 1 212 ? -24.796 1.085 54.851 1.00 53.25 212 ARG A CA 1
ATOM 1650 C C . ARG A 1 212 ? -25.501 1.746 56.041 1.00 53.25 212 ARG A C 1
ATOM 1652 O O . ARG A 1 212 ? -25.482 2.961 56.181 1.00 53.25 212 ARG A O 1
ATOM 1659 N N . ASN A 1 213 ? -25.990 0.915 56.963 1.00 50.62 213 ASN A N 1
ATOM 1660 C CA . ASN A 1 213 ? -26.250 1.228 58.381 1.00 50.62 213 ASN A CA 1
ATOM 1661 C C . ASN A 1 213 ? -27.097 2.469 58.729 1.00 50.62 213 ASN A C 1
ATOM 1663 O O . ASN A 1 213 ? -27.286 2.748 59.910 1.00 50.62 213 ASN A O 1
ATOM 1667 N N . ALA A 1 214 ? -27.661 3.179 57.756 1.00 52.91 214 ALA A N 1
ATOM 1668 C CA . ALA A 1 214 ? -28.771 4.078 57.988 1.00 52.91 214 ALA A CA 1
ATOM 1669 C C . ALA A 1 214 ? -29.991 3.197 58.274 1.00 52.91 214 ALA A C 1
ATOM 1671 O O . ALA A 1 214 ? -30.401 2.367 57.457 1.00 52.91 214 ALA A O 1
ATOM 1672 N N . THR A 1 215 ? -30.487 3.306 59.501 1.00 43.88 215 THR A N 1
ATOM 1673 C CA . THR A 1 215 ? -31.331 2.303 60.145 1.00 43.88 215 THR A CA 1
ATOM 1674 C C . THR A 1 215 ? -32.642 2.053 59.413 1.00 43.88 215 THR A C 1
ATOM 1676 O O . THR A 1 215 ? -33.164 0.941 59.513 1.00 43.88 215 THR A O 1
ATOM 1679 N N . LYS A 1 216 ? -33.130 3.006 58.601 1.00 46.03 216 LYS A N 1
ATOM 1680 C CA . LYS A 1 216 ? -34.204 2.780 57.623 1.00 46.03 216 LYS A CA 1
ATOM 1681 C C . LYS A 1 216 ? -34.112 3.695 56.390 1.00 46.03 216 LYS A C 1
ATOM 1683 O O . LYS A 1 216 ? -33.399 4.693 56.376 1.00 46.03 216 LYS A O 1
ATOM 1688 N N . CYS A 1 217 ? -34.812 3.335 55.312 1.00 46.22 217 CYS A N 1
ATOM 1689 C CA . CYS A 1 217 ? -34.791 4.042 54.020 1.00 46.22 217 CYS A CA 1
ATOM 1690 C C . CYS A 1 217 ? -35.446 5.446 54.090 1.00 46.22 217 CYS A C 1
ATOM 1692 O O . CYS A 1 217 ? -35.159 6.309 53.267 1.00 46.22 217 CYS A O 1
ATOM 1694 N N . ASP A 1 218 ? -36.328 5.662 55.063 1.00 48.06 218 ASP A N 1
ATOM 1695 C CA . ASP A 1 218 ? -37.059 6.886 55.433 1.00 48.06 218 ASP A CA 1
ATOM 1696 C C . ASP A 1 218 ? -36.207 7.938 56.164 1.00 48.06 218 ASP A C 1
ATOM 1698 O O . ASP A 1 218 ? -36.584 9.105 56.194 1.00 48.06 218 ASP A O 1
ATOM 1702 N N . GLU A 1 219 ? -35.033 7.566 56.677 1.00 48.66 219 GLU A N 1
ATOM 1703 C CA . GLU A 1 219 ? -34.135 8.464 57.424 1.00 48.66 219 GLU A CA 1
ATOM 1704 C C . GLU A 1 219 ? -33.091 9.157 56.523 1.00 48.66 219 GLU A C 1
ATOM 1706 O O . GLU A 1 219 ? -32.325 10.011 56.968 1.00 48.66 219 GLU A O 1
ATOM 1711 N N . CYS A 1 220 ? -33.042 8.818 55.229 1.00 56.72 220 CYS A N 1
ATOM 1712 C CA . CYS A 1 220 ? -32.151 9.475 54.278 1.00 56.72 220 CYS A CA 1
ATOM 1713 C C . CYS A 1 220 ? -32.688 10.872 53.918 1.00 56.72 220 CYS A C 1
ATOM 1715 O O . CYS A 1 220 ? -33.641 10.996 53.147 1.00 56.72 220 CYS A O 1
ATOM 1717 N N . PHE A 1 221 ? -32.027 11.931 54.396 1.00 52.56 221 PHE A N 1
ATOM 1718 C CA . PHE A 1 221 ? -32.396 13.336 54.141 1.00 52.56 221 PHE A CA 1
ATOM 1719 C C . PHE A 1 221 ? -32.529 13.713 52.655 1.00 52.56 221 PHE A C 1
ATOM 1721 O O . PHE A 1 221 ? -33.210 14.676 52.320 1.00 52.56 221 PHE A O 1
ATOM 1728 N N . ARG A 1 222 ? -31.913 12.956 51.739 1.00 53.19 222 ARG A N 1
ATOM 1729 C CA . ARG A 1 222 ? -32.038 13.195 50.291 1.00 53.19 222 ARG A CA 1
ATOM 1730 C C . ARG A 1 222 ? -33.242 12.514 49.643 1.00 53.19 222 ARG A C 1
ATOM 1732 O O . ARG A 1 222 ? -33.597 12.883 48.530 1.00 53.19 222 ARG A O 1
ATOM 1739 N N . LYS A 1 223 ? -33.897 11.576 50.336 1.00 50.34 223 LYS A N 1
ATOM 1740 C CA . LYS A 1 223 ? -35.140 10.921 49.896 1.00 50.34 223 LYS A CA 1
ATOM 1741 C C . LYS A 1 223 ? -36.379 11.785 50.167 1.00 50.34 223 LYS A C 1
ATOM 1743 O O . LYS A 1 223 ? -37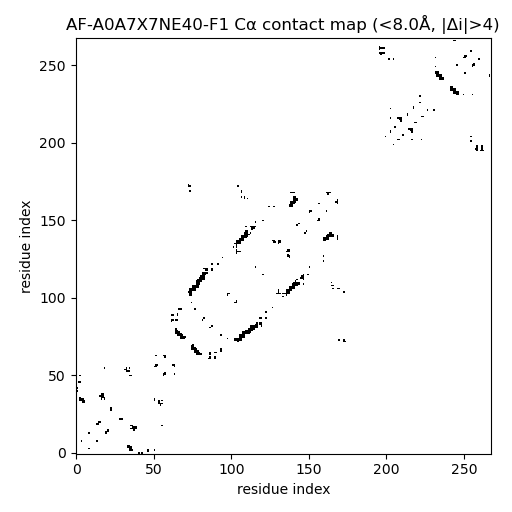.345 11.705 49.418 1.00 50.34 223 LYS A O 1
ATOM 1748 N N . SER A 1 224 ? -36.348 12.622 51.208 1.00 42.47 224 SER A N 1
ATOM 1749 C CA . SER A 1 224 ? -37.439 13.551 51.552 1.00 42.47 224 SER A CA 1
ATOM 1750 C C . SER A 1 224 ? -37.478 14.802 50.671 1.00 42.47 224 SER A C 1
ATOM 1752 O O . SER A 1 224 ? -38.466 15.533 50.683 1.00 42.47 224 SER A O 1
ATOM 1754 N N . SER A 1 225 ? -36.429 15.040 49.880 1.00 48.16 225 SER A N 1
ATOM 1755 C CA . SER A 1 225 ? -36.395 16.122 48.906 1.00 48.16 225 SER A CA 1
ATOM 1756 C C . SER A 1 225 ? -36.775 15.582 47.526 1.00 48.16 225 SER A C 1
ATOM 1758 O O . SER A 1 225 ? -36.176 14.626 47.039 1.00 48.16 225 SER A O 1
ATOM 1760 N N . SER A 1 226 ? -37.724 16.223 46.847 1.00 48.16 226 SER A N 1
ATOM 1761 C CA . SER A 1 226 ? -38.061 15.960 45.439 1.00 48.16 226 SER A CA 1
ATOM 1762 C C . SER A 1 226 ? -36.966 16.429 44.466 1.00 48.16 226 SER A C 1
ATOM 1764 O O . SER A 1 226 ? -37.255 16.784 43.322 1.00 48.16 226 SER A O 1
ATOM 1766 N N . THR A 1 227 ? -35.719 16.535 44.926 1.00 55.84 227 THR A N 1
ATOM 1767 C CA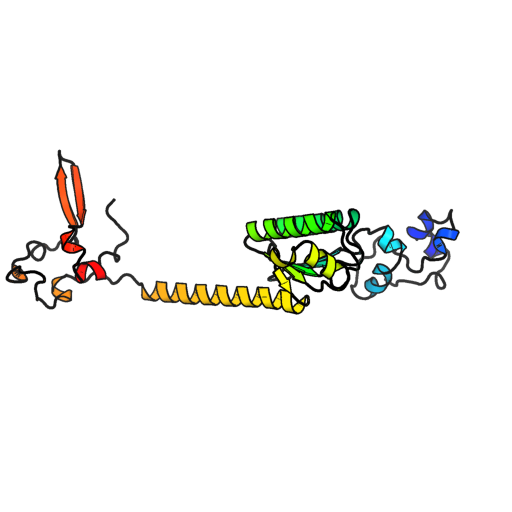 . THR A 1 227 ? -34.637 17.102 44.132 1.00 55.84 227 THR A CA 1
ATOM 1768 C C . THR A 1 227 ? -34.196 16.102 43.072 1.00 55.84 227 THR A C 1
ATOM 1770 O O . THR A 1 227 ? -34.078 14.901 43.304 1.00 55.84 227 THR A O 1
ATOM 1773 N N . GLN A 1 228 ? -33.921 16.608 41.871 1.00 63.00 228 GLN A N 1
ATOM 1774 C CA . GLN A 1 228 ? -33.306 15.821 40.800 1.00 63.00 228 GLN A CA 1
ATOM 1775 C C . GLN A 1 228 ? -31.804 15.581 41.058 1.00 63.00 228 GLN A C 1
ATOM 1777 O O . GLN A 1 228 ? -31.113 15.006 40.219 1.00 63.00 228 GLN A O 1
ATOM 1782 N N . ILE A 1 229 ? -31.269 15.993 42.208 1.00 70.62 229 ILE A N 1
ATOM 1783 C CA . ILE A 1 229 ? -29.844 15.908 42.517 1.00 70.62 229 ILE A CA 1
ATOM 1784 C C . ILE A 1 229 ? -29.559 14.534 43.146 1.00 70.62 229 ILE A C 1
ATOM 1786 O O . ILE A 1 229 ? -30.220 14.145 44.109 1.00 70.62 229 ILE A O 1
ATOM 1790 N N . PRO A 1 230 ? -28.606 13.752 42.610 1.00 73.31 230 PRO A N 1
ATOM 1791 C CA . PRO A 1 230 ? -28.315 12.424 43.136 1.00 73.31 230 PRO A CA 1
ATOM 1792 C C . PRO A 1 230 ? -27.734 12.472 44.549 1.00 73.31 230 PRO A C 1
ATOM 1794 O O . PRO A 1 230 ? -27.150 13.468 44.973 1.00 73.31 230 PRO A O 1
ATOM 1797 N N . CYS A 1 231 ? -27.826 11.354 45.272 1.00 72.94 231 CYS A N 1
ATOM 1798 C CA . CYS A 1 231 ? -27.353 11.275 46.653 1.00 72.94 231 CYS A CA 1
ATOM 1799 C C . CYS A 1 231 ? -25.837 11.457 46.816 1.00 72.94 231 CYS A C 1
ATOM 1801 O O . CYS A 1 231 ? -25.396 11.842 47.893 1.00 72.94 231 CYS A O 1
ATOM 1803 N N . TRP A 1 232 ? -25.062 11.207 45.758 1.00 75.56 232 TRP A N 1
ATOM 1804 C CA . TRP A 1 232 ? -23.603 11.282 45.769 1.00 75.56 232 TRP A CA 1
ATOM 1805 C C . TRP A 1 232 ? -23.032 12.682 45.509 1.00 75.56 232 TRP A C 1
ATOM 1807 O O . TRP A 1 232 ? -21.845 12.862 45.740 1.00 75.56 232 TRP A O 1
ATOM 1817 N N . ILE A 1 233 ? -23.832 13.662 45.060 1.00 78.12 233 ILE A N 1
ATOM 1818 C CA . ILE A 1 233 ? -23.364 15.043 44.826 1.00 78.12 233 ILE A CA 1
ATOM 1819 C C . ILE A 1 233 ? -23.527 15.866 46.097 1.00 78.12 233 ILE A C 1
ATOM 1821 O O . ILE A 1 233 ? -24.641 16.263 46.421 1.00 78.12 233 ILE A O 1
ATOM 1825 N N . ILE A 1 234 ? -22.454 16.162 46.815 1.00 76.19 234 ILE A N 1
ATOM 1826 C CA . ILE A 1 234 ? -22.488 17.067 47.965 1.00 76.19 234 ILE A CA 1
ATOM 1827 C C . ILE A 1 234 ? -22.309 18.507 47.491 1.00 76.19 234 ILE A C 1
ATOM 1829 O O . ILE A 1 234 ? -21.411 18.796 46.708 1.00 76.19 234 ILE A O 1
ATOM 1833 N N . GLU A 1 235 ? -23.170 19.396 47.984 1.00 80.94 235 GLU A N 1
ATOM 1834 C CA . GLU A 1 235 ? -23.036 20.840 47.809 1.00 80.94 235 GLU A CA 1
ATOM 1835 C C . GLU A 1 235 ? -22.286 21.411 49.012 1.00 80.94 235 GLU A C 1
ATOM 1837 O O . GLU A 1 235 ? -22.697 21.225 50.158 1.00 80.94 235 GLU A O 1
ATOM 1842 N N . GLY A 1 236 ? -21.160 22.066 48.748 1.00 80.56 236 GLY A N 1
ATOM 1843 C CA . GLY A 1 236 ? -20.369 22.787 49.735 1.00 80.56 236 GLY A CA 1
ATOM 1844 C C . GLY A 1 236 ? -20.362 24.282 49.442 1.00 80.56 236 GLY A C 1
ATOM 1845 O O . GLY A 1 236 ? -20.619 24.710 48.317 1.00 80.56 236 GLY A O 1
ATOM 1846 N N . MET A 1 237 ? -20.055 25.083 50.460 1.00 83.81 237 MET A N 1
ATOM 1847 C CA . MET A 1 237 ? -19.846 26.521 50.317 1.00 83.81 237 MET A CA 1
ATOM 1848 C C . MET A 1 237 ? -18.574 26.919 51.061 1.00 83.81 237 MET A C 1
ATOM 1850 O O . MET A 1 237 ? -18.446 26.650 52.253 1.00 83.81 237 MET A O 1
ATOM 1854 N N . ILE A 1 238 ? -17.644 27.564 50.361 1.00 82.62 238 ILE A N 1
ATOM 1855 C CA . ILE A 1 238 ? -16.440 28.166 50.943 1.00 82.62 238 ILE A CA 1
ATOM 1856 C C . ILE A 1 238 ? -16.413 29.621 50.486 1.00 82.62 238 ILE A C 1
ATOM 1858 O O . ILE A 1 238 ? -16.503 29.890 49.292 1.00 82.62 238 ILE A O 1
ATOM 1862 N N . GLU A 1 239 ? -16.352 30.559 51.435 1.00 83.00 239 GLU A N 1
ATOM 1863 C CA . GLU A 1 239 ? -16.224 32.002 51.155 1.00 83.00 239 GLU A CA 1
ATOM 1864 C C . GLU A 1 239 ? -17.290 32.564 50.184 1.00 83.00 239 GLU A C 1
ATOM 1866 O O . GLU A 1 239 ? -17.037 33.482 49.410 1.00 83.00 239 GLU A O 1
ATOM 1871 N N . GLY A 1 240 ? -18.509 32.011 50.215 1.00 85.31 240 GLY A N 1
ATOM 1872 C CA . GLY A 1 240 ? -19.613 32.423 49.336 1.00 85.31 240 GLY A CA 1
ATOM 1873 C C . GLY A 1 240 ? -19.611 31.782 47.942 1.00 85.31 240 GLY A C 1
ATOM 1874 O O . GLY A 1 240 ? -20.526 32.036 47.162 1.00 85.31 240 GLY A O 1
ATOM 1875 N N . ILE A 1 241 ? -18.641 30.917 47.633 1.00 78.19 241 ILE A N 1
ATOM 1876 C CA . ILE A 1 241 ? -18.598 30.121 46.403 1.00 78.19 241 ILE A CA 1
ATOM 1877 C C . ILE A 1 241 ? -19.210 28.747 46.682 1.00 78.19 241 ILE A C 1
ATOM 1879 O O . ILE A 1 241 ? -18.721 27.999 47.531 1.00 78.19 241 ILE A O 1
ATOM 1883 N N . SER A 1 242 ? -20.283 28.409 45.965 1.00 81.31 242 SER A N 1
ATOM 1884 C CA . SER A 1 242 ? -20.876 27.070 45.982 1.00 81.31 242 SER A CA 1
ATOM 1885 C C . SER A 1 242 ? -20.111 26.127 45.056 1.00 81.31 242 SER A C 1
ATOM 1887 O O . SER A 1 242 ? -19.873 26.475 43.899 1.00 81.31 242 SER A O 1
ATOM 1889 N N . PHE A 1 243 ? -19.803 24.921 45.519 1.00 80.56 243 PHE A N 1
ATOM 1890 C CA . PHE A 1 243 ? -19.198 23.865 44.708 1.00 80.56 243 PHE A CA 1
ATOM 1891 C C . PHE A 1 243 ? -19.922 22.538 44.921 1.00 80.56 243 PHE A C 1
ATOM 1893 O O . PHE A 1 243 ? -20.556 22.311 45.953 1.00 80.56 243 PHE A O 1
ATOM 1900 N N . GLN A 1 244 ? -19.827 21.662 43.927 1.00 81.56 244 GLN A N 1
ATOM 1901 C CA . GLN A 1 244 ? -20.393 20.321 43.957 1.00 81.56 244 GLN A CA 1
ATOM 1902 C C . GLN A 1 244 ? -19.270 19.300 43.832 1.00 81.56 244 GLN A C 1
ATOM 1904 O O . GLN A 1 244 ? -18.396 19.447 42.985 1.00 81.56 244 GLN A O 1
ATOM 1909 N N . TYR A 1 245 ? -19.297 18.259 44.655 1.00 81.50 245 TYR A N 1
ATOM 1910 C CA . TYR A 1 245 ? -18.322 17.172 44.577 1.00 81.50 245 TYR A CA 1
ATOM 1911 C C . TYR A 1 245 ? -18.976 15.820 44.847 1.00 81.50 245 TYR A C 1
ATOM 1913 O O . TYR A 1 245 ? -20.060 15.739 45.429 1.00 81.50 245 TYR A O 1
ATOM 1921 N N . VAL A 1 246 ? -18.324 14.745 44.404 1.00 78.88 246 VAL A N 1
ATOM 1922 C CA . VAL A 1 246 ? -18.755 13.377 44.702 1.00 78.88 246 VAL A CA 1
ATOM 1923 C C . VAL A 1 246 ? -18.157 12.951 46.040 1.00 78.88 246 VAL A C 1
ATOM 1925 O O . VAL A 1 246 ? -16.952 13.059 46.230 1.00 78.88 246 VAL A O 1
ATOM 1928 N N . ASN A 1 247 ? -18.983 12.469 46.970 1.00 71.38 247 ASN A N 1
ATOM 1929 C CA . ASN A 1 247 ? -18.475 11.893 48.218 1.00 71.38 247 ASN A CA 1
ATOM 1930 C C . ASN A 1 247 ? -17.699 10.597 47.917 1.00 71.38 247 ASN A C 1
ATOM 1932 O O . ASN A 1 247 ? -18.273 9.686 47.319 1.00 71.38 247 ASN A O 1
ATOM 1936 N N . GLU A 1 248 ? -16.450 10.486 48.374 1.00 73.31 248 GLU A N 1
ATOM 1937 C CA . GLU A 1 248 ? -15.602 9.290 48.221 1.00 73.31 248 GLU A CA 1
ATOM 1938 C C . GLU A 1 248 ? -16.290 8.019 48.746 1.00 73.31 248 GLU A C 1
ATOM 1940 O O . GLU A 1 248 ? -16.194 6.940 48.158 1.00 73.31 248 GLU A O 1
ATOM 1945 N N . GLU A 1 249 ? -17.097 8.139 49.805 1.00 71.12 249 GLU A N 1
ATOM 1946 C CA . GLU A 1 249 ? -17.876 7.018 50.327 1.00 71.12 249 GLU A CA 1
ATOM 1947 C C . GLU A 1 249 ? -18.854 6.453 49.281 1.00 71.12 249 GLU A C 1
ATOM 1949 O O . GLU A 1 249 ? -19.175 5.261 49.314 1.00 71.12 249 GLU A O 1
ATOM 1954 N N . CYS A 1 250 ? -19.325 7.272 48.338 1.00 71.94 250 CYS A N 1
ATOM 1955 C CA . CYS A 1 250 ? -20.270 6.863 47.302 1.00 71.94 250 CYS A CA 1
ATOM 1956 C C . CYS A 1 250 ? -19.620 6.095 46.146 1.00 71.94 250 CYS A C 1
ATOM 1958 O O . CYS A 1 250 ? -20.341 5.381 45.452 1.00 71.94 250 CYS A O 1
ATOM 1960 N N . GLU A 1 251 ? -18.298 6.149 45.961 1.00 70.94 251 GLU A N 1
ATOM 1961 C CA . GLU A 1 251 ? -17.611 5.476 44.844 1.00 70.94 251 GLU A CA 1
ATOM 1962 C C . GLU A 1 251 ? -17.801 3.950 44.862 1.00 70.94 251 GLU A C 1
ATOM 1964 O O . GLU A 1 251 ? -17.896 3.288 43.825 1.00 70.94 251 GLU A O 1
ATOM 1969 N N . GLY A 1 252 ? -17.933 3.377 46.061 1.00 69.62 252 GLY A N 1
ATOM 1970 C CA . GLY A 1 252 ? -18.184 1.950 46.255 1.00 69.62 252 GLY A CA 1
ATOM 1971 C C . GLY A 1 252 ? -19.641 1.511 46.062 1.00 69.62 252 GLY A C 1
ATOM 1972 O O . GLY A 1 252 ? -19.891 0.308 46.009 1.00 69.62 252 GLY A O 1
ATOM 1973 N N . CYS A 1 253 ? -20.596 2.441 45.969 1.00 74.31 253 CYS A N 1
ATOM 1974 C CA . CYS A 1 253 ? -22.034 2.158 45.947 1.00 74.31 253 CYS A CA 1
ATOM 1975 C C . CYS A 1 253 ? -22.498 1.614 44.586 1.00 74.31 253 CYS A C 1
ATOM 1977 O O . CYS A 1 253 ? -22.206 2.200 43.547 1.00 74.31 253 CYS A O 1
ATOM 1979 N N . ASP A 1 254 ? -23.289 0.537 44.575 1.00 76.94 254 ASP A N 1
ATOM 1980 C CA . ASP A 1 254 ? -23.773 -0.064 43.320 1.00 76.94 254 ASP A CA 1
ATOM 1981 C C . ASP A 1 254 ? -24.721 0.868 42.550 1.00 76.94 254 ASP A C 1
ATOM 1983 O O . ASP A 1 254 ? -24.642 0.962 41.327 1.00 76.94 254 ASP A O 1
ATOM 1987 N N . TYR A 1 255 ? -25.537 1.652 43.263 1.00 76.69 255 TYR A N 1
ATOM 1988 C CA . TYR A 1 255 ? -26.389 2.682 42.658 1.00 76.69 255 TYR A CA 1
ATOM 1989 C C . TYR A 1 255 ? -25.567 3.814 42.009 1.00 76.69 255 TYR A C 1
ATOM 1991 O O . TYR A 1 255 ? -25.933 4.315 40.948 1.00 76.69 255 TYR A O 1
ATOM 1999 N N . PHE A 1 256 ? -24.428 4.192 42.604 1.00 77.19 256 PHE A N 1
ATOM 2000 C CA . PHE A 1 256 ? -23.490 5.142 41.994 1.00 77.19 256 PHE A CA 1
ATOM 2001 C C . PHE A 1 256 ? -22.848 4.543 40.737 1.00 77.19 256 PHE A C 1
ATOM 2003 O O . PHE A 1 256 ? -22.904 5.153 39.675 1.00 77.19 256 PHE A O 1
ATOM 2010 N N . LYS A 1 257 ? -22.321 3.316 40.814 1.00 77.19 257 LYS A N 1
ATOM 2011 C CA . LYS A 1 257 ? -21.699 2.629 39.667 1.00 77.19 257 LYS A CA 1
ATOM 2012 C C . LYS A 1 257 ? -22.646 2.477 38.478 1.00 77.19 257 LYS A C 1
ATOM 2014 O O . LYS A 1 257 ? -22.204 2.542 37.335 1.00 77.19 257 LYS A O 1
ATOM 2019 N N . GLU A 1 258 ? -23.935 2.278 38.738 1.00 78.31 258 GLU A N 1
ATOM 2020 C CA . GLU A 1 258 ? -24.928 2.070 37.687 1.00 78.31 258 GLU A CA 1
ATOM 2021 C C . GLU A 1 258 ? -25.410 3.368 37.019 1.00 78.31 258 GLU A C 1
ATOM 2023 O O . GLU A 1 258 ? -25.713 3.355 35.825 1.00 78.31 258 GLU A O 1
ATOM 2028 N N . PHE A 1 259 ? -25.456 4.491 37.749 1.00 78.06 259 PHE A N 1
ATOM 2029 C CA . PHE A 1 259 ? -26.098 5.724 37.270 1.00 78.06 259 PHE A CA 1
ATOM 2030 C C . PHE A 1 259 ? -25.217 6.986 37.283 1.00 78.06 259 PHE A C 1
ATOM 2032 O O . PHE A 1 259 ? -25.638 8.024 36.767 1.00 78.06 259 PHE A O 1
ATOM 2039 N N . ALA A 1 260 ? -23.990 6.948 37.807 1.00 72.50 260 ALA A N 1
ATOM 2040 C CA . ALA A 1 260 ? -23.096 8.114 37.811 1.00 72.50 260 ALA A CA 1
ATOM 2041 C C . ALA A 1 260 ? -22.711 8.580 36.395 1.00 72.50 260 ALA A C 1
ATOM 2043 O O . ALA A 1 260 ? -22.467 9.761 36.179 1.00 72.50 260 ALA A O 1
ATOM 2044 N N . VAL A 1 261 ? -22.705 7.663 35.422 1.00 64.38 261 VAL A N 1
ATOM 2045 C CA . VAL A 1 261 ? -22.313 7.929 34.024 1.00 64.38 261 VAL A CA 1
ATOM 2046 C C . VAL A 1 261 ? -23.498 8.413 33.171 1.00 64.38 261 VAL A C 1
ATOM 2048 O O . VAL A 1 261 ? -23.326 8.832 32.030 1.00 64.38 261 VAL A O 1
ATOM 2051 N N . THR A 1 262 ? -24.724 8.354 33.701 1.00 56.69 262 THR A N 1
ATOM 2052 C CA . THR A 1 262 ? -25.936 8.444 32.869 1.00 56.69 262 THR A CA 1
ATOM 2053 C C . THR A 1 262 ? -26.456 9.844 32.566 1.00 56.69 262 THR A C 1
ATOM 2055 O O . THR A 1 262 ? -27.388 9.970 31.780 1.00 56.69 262 THR A O 1
ATOM 2058 N N . GLU A 1 263 ? -25.822 10.907 33.055 1.00 48.25 263 GLU A N 1
ATOM 2059 C CA . GLU A 1 263 ? -26.135 12.265 32.605 1.00 48.25 263 GLU A CA 1
ATOM 2060 C C . GLU A 1 263 ? -24.829 13.010 32.356 1.00 48.25 263 GLU A C 1
ATOM 2062 O O . GLU A 1 263 ? -24.085 13.265 33.293 1.00 48.25 263 GLU A O 1
ATOM 2067 N N . GLY A 1 264 ? -24.531 13.292 31.081 1.00 43.16 264 GLY A N 1
ATOM 2068 C CA . GLY A 1 264 ? -23.287 13.869 30.547 1.00 43.16 264 GLY A CA 1
ATOM 2069 C C . GLY A 1 264 ? -22.916 15.270 31.049 1.00 43.16 264 GLY A C 1
ATOM 2070 O O . GLY A 1 264 ? -22.662 16.172 30.256 1.00 43.16 264 GLY A O 1
ATOM 2071 N N . LYS A 1 265 ? -22.867 15.449 32.364 1.00 38.12 265 LYS A N 1
ATOM 2072 C CA . LYS A 1 265 ? -22.311 16.584 33.081 1.00 38.12 265 LYS A CA 1
ATOM 2073 C C . LYS A 1 265 ? -21.590 16.025 34.302 1.00 38.12 265 LYS A C 1
ATOM 2075 O O . LYS A 1 265 ? -22.179 15.880 35.369 1.00 38.12 265 LYS A O 1
ATOM 2080 N N . MET A 1 266 ? -20.305 15.717 34.141 1.00 32.44 266 MET A N 1
ATOM 2081 C CA . MET A 1 266 ? -19.410 15.832 35.290 1.00 32.44 266 MET A CA 1
ATOM 2082 C C . MET A 1 266 ? -19.481 17.297 35.744 1.00 32.44 266 MET A C 1
ATOM 2084 O O . MET A 1 266 ? -19.286 18.174 34.896 1.00 32.44 266 MET A O 1
ATOM 2088 N N . PRO A 1 267 ? -19.794 17.594 37.016 1.00 35.97 267 PRO A N 1
ATOM 2089 C CA . PRO A 1 267 ? -19.471 18.901 37.552 1.00 35.97 267 PRO A CA 1
ATOM 2090 C C . PRO A 1 267 ? -17.943 19.005 37.528 1.00 35.97 267 PRO A C 1
ATOM 2092 O O . PRO A 1 267 ? -17.255 18.167 38.112 1.00 35.97 267 PRO A O 1
ATOM 2095 N N . VAL A 1 268 ? -17.448 19.952 36.732 1.00 33.72 268 VAL A N 1
ATOM 2096 C CA . VAL A 1 268 ? -16.065 20.440 36.795 1.00 33.72 268 VAL A CA 1
ATOM 2097 C C . VAL A 1 268 ? -15.920 21.266 38.061 1.00 33.72 268 VAL A C 1
ATOM 2099 O O . VAL A 1 268 ? -16.862 22.047 38.333 1.00 33.72 268 VAL A O 1
#

Foldseek 3Di:
DAKDFPVPDDPVVLVQFPPCVVCVVPCVVCPQFTTTDGPPDDDDDPRCVVVLVTPVVCVVPVCSQWDWDDDPQAIEIGGAEEADPSNLVSVVVVLVVCVVVLHLAYEYECLRYDYYDPSNVVSQLVSQVVSVVSVYGYEYENQDDHRVVVCVVVVVCVVHHYDDHPVRSVVVRVVVVVVVVVVVVVVVVVVVVVQQDDQDDPCVVVVQQDPDPPPGSVNLPVVPDPDPDDPQWDWDDDPNDIATDGDPVCVPPPSCVRHVVRDPDDRD

Sequence (268 aa):
MKCFEMTGCSEKDKGSCLAWTSFKENPAEMENLHCWVIKGAFRAEESVQKCRQCSYYQAMNPNSGIASEIGSDAAVITCKGTINSERTVALEKVWENLKQNGKYKVVLDFSGASNIYSCGLGLIVKIHKEAQGGGGSLIVSGAQGNVLAILTSTKLIRIVNFASDKKAALEYFEQQRRKQEALEREAAEKLKKLQPKKRIPCWEFWKNHNPRNATKCDECFRKSSSTQIPCWIIEGMIEGISFQYVNEECEGCDYFKEFAVTEGKMPV

Secondary structure (DSSP, 8-state):
-----GGG--HHHHTT-HHHHHHTT-GGGGTT------TT----SGGGTTGGGSHHHHHH-GGGGEEEEE-SS-EEEEEEEEE-HHHHHHHHHHHHHHHHTT--EEEEEEEEEEEE-HHHHHHHHHHHHHHHHTT-EEEEES--HHHHHHHHHTTGGGTSEEESSHHHHHHHHHHHHHHHHHHHHHHHHHHHHT-------HHHHTTT--SSS-S-GGG-TTTSS--SS-TTEEEEEETTEEEEEE-GGGTT-HHHHHHTTSSS----

Mean predicted aligned error: 16.9 Å

Nearest PDB structures (foldseek):
  1th8-assembly1_B  TM=9.105E-01  e=5.561E-08  Geobacillus stearothermophilus
  1til-assembly1_B  TM=9.203E-01  e=9.756E-08  Geobacillus stearothermophilus
  1sbo-assembly1_A  TM=8.761E-01  e=2.064E-07  Thermotoga maritima
  1vc1-assembly1_B  TM=8.762E-01  e=1.186E-06  Thermotoga maritima
  4xs5-assembly4_D  TM=8.283E-01  e=8.287E-05  Dyadobacter fermentans DSM 18053